Protein AF-A0A9D5VND2-F1 (afdb_monomer)

Secondary structure (DSSP, 8-state):
--HHHHHH---PPPPHHHHHHHHHHHHHHHHHHHHHHHHHHHHHHHHHHHHHHHHHHTHHHHHHHS-S-PPP-HHHHHHHHHHHHHHHHHHHHHHHHHHHHHHHHHHHHHHHS-SB-TTT-PBPPHHHHHHHHHHHHHHHHHHHHHTT--HHHHHHHHHHHTTHHHHHHHHHHHHHHHHHHHHTS---HHHHHHHHH--TT-

pLDDT: mean 88.83, std 11.9, range [41.53, 98.38]

Sequence (202 aa):
MSYTKNRLGAHHLPDLFHVQQDISRAVSAPMAGKSRAAINQVEESEEHLESIMGRSMNYHEDLISRGRGRPIDFEKQITTAIEDIEINKEESERLSKLREELKTENKKLGELYHYVDLQSGKIRKEEKVINDMGEAIVKIKQIAEEEGLNEKSLKLIDKAADVLPKMEATLKFVSSYVKEKVDKMPLTTVQRDDVFNKCKHC

Structure (mmCIF, N/CA/C/O backbone):
data_AF-A0A9D5VND2-F1
#
_entry.id   AF-A0A9D5VND2-F1
#
loop_
_atom_site.group_PDB
_atom_site.id
_atom_site.type_symbol
_atom_site.label_atom_id
_atom_site.label_alt_id
_atom_site.label_comp_id
_atom_site.label_asym_id
_atom_site.label_entity_id
_atom_site.label_seq_id
_atom_site.pdbx_PDB_ins_code
_atom_site.Cartn_x
_atom_site.Cartn_y
_atom_site.Cartn_z
_atom_site.occupancy
_atom_site.B_iso_or_equiv
_atom_site.auth_seq_id
_atom_site.auth_comp_id
_atom_site.auth_asym_id
_atom_site.auth_atom_id
_atom_site.pdbx_PDB_model_num
ATOM 1 N N . MET A 1 1 ? -9.371 -21.952 15.842 1.00 53.41 1 MET A N 1
ATOM 2 C CA . MET A 1 1 ? -9.779 -21.266 17.094 1.00 53.41 1 MET A CA 1
ATOM 3 C C . MET A 1 1 ? -11.256 -21.517 17.445 1.00 53.41 1 MET A C 1
ATOM 5 O O . MET A 1 1 ? -11.993 -20.596 17.758 1.00 53.41 1 MET A O 1
ATOM 9 N N . SER A 1 2 ? -11.703 -22.777 17.406 1.00 57.47 2 SER A N 1
ATOM 10 C CA . SER A 1 2 ? -13.077 -23.171 17.777 1.00 57.47 2 SER A CA 1
ATOM 11 C C . SER A 1 2 ? -13.199 -23.429 19.291 1.00 57.47 2 SER A C 1
ATOM 13 O O . SER A 1 2 ? -14.219 -23.134 19.902 1.00 57.47 2 SER A O 1
ATOM 15 N N . TYR A 1 3 ? -12.116 -23.888 19.926 1.00 60.41 3 TYR A N 1
ATOM 16 C CA . TYR A 1 3 ? -12.124 -24.367 21.308 1.00 60.41 3 TYR A CA 1
ATOM 17 C C . TYR A 1 3 ? -12.458 -23.293 22.359 1.00 60.41 3 TYR A C 1
ATOM 19 O O . TYR A 1 3 ? -13.336 -23.513 23.181 1.00 60.41 3 TYR A O 1
ATOM 27 N N . THR A 1 4 ? -11.823 -22.118 22.328 1.00 61.59 4 THR A N 1
ATOM 28 C CA . THR A 1 4 ? -12.039 -21.040 23.317 1.00 61.59 4 THR A CA 1
ATOM 29 C C . THR A 1 4 ? -13.449 -20.457 23.257 1.00 61.59 4 THR A C 1
ATOM 31 O O . THR A 1 4 ? -14.107 -20.341 24.288 1.00 61.59 4 THR A O 1
ATOM 34 N N . LYS A 1 5 ? -13.955 -20.169 22.052 1.00 60.53 5 LYS A N 1
ATOM 35 C CA . LYS A 1 5 ? -15.325 -19.675 21.859 1.00 60.53 5 LYS A CA 1
ATOM 36 C C . LYS A 1 5 ? -16.369 -20.718 22.279 1.00 60.53 5 LYS A C 1
ATOM 38 O O . LYS A 1 5 ? -17.331 -20.373 22.954 1.00 60.53 5 LYS A O 1
ATOM 43 N N . ASN A 1 6 ? -16.156 -21.988 21.922 1.00 60.72 6 ASN A N 1
ATOM 44 C CA . ASN A 1 6 ? -17.157 -23.040 22.118 1.00 60.72 6 ASN A CA 1
ATOM 45 C C . ASN A 1 6 ? -17.114 -23.698 23.504 1.00 60.72 6 ASN A C 1
ATOM 47 O O . ASN A 1 6 ? -18.128 -24.235 23.934 1.00 60.72 6 ASN A O 1
ATOM 51 N N . ARG A 1 7 ? -15.973 -23.682 24.210 1.00 64.81 7 ARG A N 1
ATOM 52 C CA . ARG A 1 7 ? -15.855 -24.279 25.554 1.00 64.81 7 ARG A CA 1
ATOM 53 C C . ARG A 1 7 ? -15.858 -23.279 26.698 1.00 64.81 7 ARG A C 1
ATOM 55 O O . ARG A 1 7 ? -16.292 -23.645 27.782 1.00 64.81 7 ARG A O 1
ATOM 62 N N . LEU A 1 8 ? -15.356 -22.063 26.489 1.00 73.81 8 LEU A N 1
ATOM 63 C CA . LEU A 1 8 ? -15.221 -21.073 27.565 1.00 73.81 8 LEU A CA 1
ATOM 64 C C . LEU A 1 8 ? -16.233 -19.930 27.453 1.00 73.81 8 LEU A C 1
ATOM 66 O O . LEU A 1 8 ? -16.267 -19.078 28.331 1.00 73.81 8 LEU A O 1
ATOM 70 N N . GLY A 1 9 ? -17.019 -19.866 26.368 1.00 62.88 9 GLY A N 1
ATOM 71 C CA . GLY A 1 9 ? -17.937 -18.749 26.110 1.00 62.88 9 GLY A CA 1
ATOM 72 C C . GLY A 1 9 ? -17.232 -17.390 25.992 1.00 62.88 9 GLY A C 1
ATOM 73 O O . GLY A 1 9 ? -17.886 -16.351 25.999 1.00 62.88 9 GLY A O 1
ATOM 74 N N . ALA A 1 10 ? -15.899 -17.383 25.899 1.00 66.38 10 ALA A N 1
ATOM 75 C CA . ALA A 1 10 ? -15.101 -16.171 25.897 1.00 66.38 10 ALA A CA 1
ATOM 76 C C . ALA A 1 10 ? -15.173 -15.501 24.521 1.00 66.38 10 ALA A C 1
ATOM 78 O O . ALA A 1 10 ? -14.872 -16.114 23.490 1.00 66.38 10 ALA A O 1
ATOM 79 N N . HIS A 1 11 ? -15.567 -14.228 24.511 1.00 63.75 11 HIS A N 1
ATOM 80 C CA . HIS A 1 11 ? -15.606 -13.420 23.302 1.00 63.75 11 HIS A CA 1
ATOM 81 C C . HIS A 1 11 ? -14.175 -13.100 22.849 1.00 63.75 11 HIS A C 1
ATOM 83 O O . HIS A 1 11 ? -13.425 -12.428 23.553 1.00 63.75 11 HIS A O 1
ATOM 89 N N . HIS A 1 12 ? -13.780 -13.602 21.677 1.00 69.19 12 HIS A N 1
ATOM 90 C CA . HIS A 1 12 ? -12.468 -13.315 21.101 1.00 69.19 12 HIS A CA 1
ATOM 91 C C . HIS A 1 12 ? -12.464 -11.918 20.479 1.00 69.19 12 HIS A C 1
ATOM 93 O O . HIS A 1 12 ? -13.202 -11.659 19.526 1.00 69.19 12 HIS A O 1
ATOM 99 N N . LEU A 1 13 ? -11.595 -11.048 20.984 1.00 69.50 13 LEU A N 1
ATOM 100 C CA . LEU A 1 13 ? -11.401 -9.697 20.470 1.00 69.50 13 LEU A CA 1
ATOM 101 C C . LEU A 1 13 ? -10.488 -9.777 19.232 1.00 69.50 13 LEU A C 1
ATOM 103 O O . LEU A 1 13 ? -9.373 -10.288 19.346 1.00 69.50 13 LEU A O 1
ATOM 107 N N . PRO A 1 14 ? -10.947 -9.385 18.030 1.00 75.25 14 PRO A N 1
ATOM 108 C CA . PRO A 1 14 ? -10.066 -9.273 16.873 1.00 75.25 14 PRO A CA 1
ATOM 109 C C . PRO A 1 14 ? -8.945 -8.268 17.150 1.00 75.25 14 PRO A C 1
ATOM 111 O O . PRO A 1 14 ? -9.175 -7.199 17.714 1.00 75.25 14 PRO A O 1
ATOM 114 N N . ASP A 1 15 ? -7.740 -8.628 16.728 1.00 81.69 15 ASP A N 1
ATOM 115 C CA . ASP A 1 15 ? -6.549 -7.801 16.884 1.00 81.69 15 ASP A CA 1
ATOM 116 C C . ASP A 1 15 ? -6.207 -7.128 15.548 1.00 81.69 15 ASP A C 1
ATOM 118 O O . ASP A 1 15 ? -6.164 -7.792 14.506 1.00 81.69 15 ASP A O 1
ATOM 122 N N . LEU A 1 16 ? -5.940 -5.821 15.606 1.00 90.75 16 LEU A N 1
ATOM 123 C CA . LEU A 1 16 ? -5.441 -4.986 14.513 1.00 90.75 16 LEU A CA 1
ATOM 124 C C . LEU A 1 16 ? -4.241 -5.619 13.804 1.00 90.75 16 LEU A C 1
ATOM 126 O O . LEU A 1 16 ? -4.125 -5.499 12.584 1.00 90.75 16 LEU A O 1
ATOM 130 N N . PHE A 1 17 ? -3.382 -6.325 14.543 1.00 90.19 17 PHE A N 1
ATOM 131 C CA . PHE A 1 17 ? -2.235 -7.009 13.959 1.00 90.19 17 PHE A CA 1
ATOM 132 C C . PHE A 1 17 ? -2.645 -7.959 12.826 1.00 90.19 17 PHE A C 1
ATOM 134 O O . PHE A 1 17 ? -1.962 -8.020 11.809 1.00 90.19 17 PHE A O 1
ATOM 141 N N . HIS A 1 18 ? -3.788 -8.647 12.939 1.00 90.44 18 HIS A N 1
ATOM 142 C CA . HIS A 1 18 ? -4.266 -9.546 11.884 1.00 90.44 18 HIS A CA 1
ATOM 143 C C . HIS A 1 18 ? -4.662 -8.782 10.617 1.00 90.44 18 HIS A C 1
ATOM 145 O O . HIS A 1 18 ? -4.344 -9.227 9.517 1.00 90.44 18 HIS A O 1
ATOM 151 N N . VAL A 1 19 ? -5.309 -7.624 10.773 1.00 94.56 19 VAL A N 1
ATOM 152 C CA . VAL A 1 19 ? -5.700 -6.747 9.660 1.00 94.56 19 VAL A CA 1
ATOM 153 C C . VAL A 1 19 ? -4.449 -6.237 8.944 1.00 94.56 19 VAL A C 1
ATOM 155 O O . VAL A 1 19 ? -4.300 -6.438 7.739 1.00 94.56 19 VAL A O 1
ATOM 158 N N . GLN A 1 20 ? -3.495 -5.667 9.687 1.00 96.06 20 GLN A N 1
ATOM 159 C CA . GLN A 1 20 ? -2.244 -5.157 9.115 1.00 96.06 20 GLN A CA 1
ATOM 160 C C . GLN A 1 20 ? -1.383 -6.272 8.509 1.00 96.06 20 GLN A C 1
ATOM 162 O O . GLN A 1 20 ? -0.711 -6.057 7.497 1.00 96.06 20 GLN A O 1
ATOM 167 N N . GLN A 1 21 ? -1.397 -7.473 9.093 1.00 95.06 21 GLN A N 1
ATOM 168 C CA . GLN A 1 21 ? -0.677 -8.629 8.569 1.00 95.06 21 GLN A CA 1
ATOM 169 C C . GLN A 1 21 ? -1.285 -9.126 7.254 1.00 95.06 21 GLN A C 1
ATOM 171 O O . GLN A 1 21 ? -0.534 -9.392 6.315 1.00 95.06 21 GLN A O 1
ATOM 176 N N . ASP A 1 22 ? -2.611 -9.256 7.163 1.00 96.38 22 ASP A N 1
ATOM 177 C CA . ASP A 1 22 ? -3.280 -9.661 5.922 1.00 96.38 22 ASP A CA 1
ATOM 178 C C . ASP A 1 22 ? -3.033 -8.628 4.807 1.00 96.38 22 ASP A C 1
ATOM 180 O O . ASP A 1 22 ? -2.655 -9.018 3.701 1.00 96.38 22 ASP A O 1
ATOM 184 N N . ILE A 1 23 ? -3.094 -7.328 5.120 1.00 97.38 23 ILE A N 1
ATOM 185 C CA . ILE A 1 23 ? -2.743 -6.241 4.190 1.00 97.38 23 ILE A CA 1
ATOM 186 C C . ILE A 1 23 ? -1.282 -6.331 3.747 1.00 97.38 23 ILE A C 1
ATOM 188 O O . ILE A 1 23 ? -0.994 -6.347 2.551 1.00 97.38 23 ILE A O 1
ATOM 192 N N . SER A 1 24 ? -0.344 -6.454 4.688 1.00 96.75 24 SER A N 1
ATOM 193 C CA . SER A 1 24 ? 1.087 -6.549 4.366 1.00 96.75 24 SER A CA 1
ATOM 194 C C . SER A 1 24 ? 1.374 -7.760 3.474 1.00 96.75 24 SER A C 1
ATOM 196 O O . SER A 1 24 ? 2.117 -7.672 2.499 1.00 96.75 24 SER A O 1
ATOM 198 N N . ARG A 1 25 ? 0.735 -8.904 3.747 1.00 96.06 25 ARG A N 1
ATOM 199 C CA . ARG A 1 25 ? 0.851 -10.104 2.904 1.00 96.06 25 ARG A CA 1
ATOM 200 C C . ARG A 1 25 ? 0.252 -9.910 1.515 1.00 96.06 25 ARG A C 1
ATOM 202 O O . ARG A 1 25 ? 0.761 -10.513 0.572 1.00 96.06 25 ARG A O 1
ATOM 209 N N . ALA A 1 26 ? -0.804 -9.111 1.394 1.00 97.19 26 ALA A N 1
ATOM 210 C CA . ALA A 1 26 ? -1.443 -8.828 0.119 1.00 97.19 26 ALA A CA 1
ATOM 211 C C . ALA A 1 26 ? -0.557 -7.972 -0.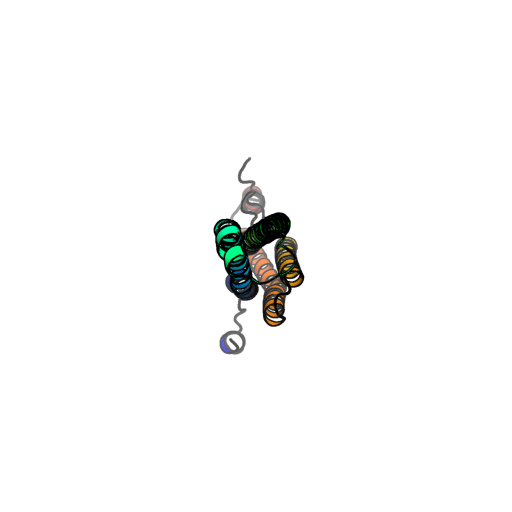792 1.00 97.19 26 ALA A C 1
ATOM 213 O O . ALA A 1 26 ? -0.439 -8.285 -1.976 1.00 97.19 26 ALA A O 1
ATOM 214 N N . VAL A 1 27 ? 0.076 -6.925 -0.251 1.00 97.19 27 VAL A N 1
ATOM 215 C CA . VAL A 1 27 ? 0.716 -5.888 -1.079 1.00 97.19 27 VAL A CA 1
ATOM 216 C C . VAL A 1 27 ? 2.243 -5.885 -1.024 1.00 97.19 27 VAL A C 1
ATOM 218 O O . VAL A 1 27 ? 2.879 -5.606 -2.035 1.00 97.19 27 VAL A O 1
ATOM 221 N N . SER A 1 28 ? 2.877 -6.230 0.104 1.00 94.56 28 SER A N 1
ATOM 222 C CA . SER A 1 28 ? 4.319 -5.987 0.273 1.00 94.56 28 SER A CA 1
ATOM 223 C C . SER A 1 28 ? 5.186 -6.800 -0.689 1.00 94.56 28 SER A C 1
ATOM 225 O O . SER A 1 28 ? 6.076 -6.242 -1.325 1.00 94.56 28 SER A O 1
ATOM 227 N N . ALA A 1 29 ? 4.943 -8.109 -0.812 1.00 93.69 29 ALA A N 1
ATOM 228 C CA . ALA A 1 29 ? 5.756 -8.963 -1.679 1.00 93.69 29 ALA A CA 1
ATOM 229 C C . ALA A 1 29 ? 5.488 -8.732 -3.181 1.00 93.69 29 ALA A C 1
ATOM 231 O O . ALA A 1 29 ? 6.464 -8.567 -3.915 1.00 93.69 29 ALA A O 1
ATOM 232 N N . PRO A 1 30 ? 4.228 -8.654 -3.661 1.00 95.00 30 PRO A N 1
ATOM 233 C CA . PRO A 1 30 ? 3.958 -8.373 -5.072 1.00 95.00 30 PRO A CA 1
ATOM 234 C C . PRO A 1 30 ? 4.510 -7.020 -5.531 1.00 95.00 30 PRO A C 1
ATOM 236 O O . PRO A 1 30 ? 5.181 -6.952 -6.559 1.00 95.00 30 PRO A O 1
ATOM 239 N N . MET A 1 31 ? 4.324 -5.966 -4.729 1.00 96.31 31 MET A N 1
ATOM 240 C CA . MET A 1 31 ? 4.868 -4.645 -5.051 1.00 96.31 31 MET A CA 1
ATOM 241 C C . MET A 1 31 ? 6.396 -4.626 -5.003 1.00 96.31 31 MET A C 1
ATOM 243 O O . MET A 1 31 ? 7.028 -3.955 -5.813 1.00 96.31 31 MET A O 1
ATOM 247 N N . ALA A 1 32 ? 7.015 -5.400 -4.104 1.00 95.00 32 ALA A N 1
ATOM 248 C CA . ALA A 1 32 ? 8.464 -5.566 -4.112 1.00 95.00 32 ALA A CA 1
ATOM 249 C C . ALA A 1 32 ? 8.985 -6.251 -5.379 1.00 95.00 32 ALA A C 1
ATOM 251 O O . ALA A 1 32 ? 10.038 -5.861 -5.877 1.00 95.00 32 ALA A O 1
ATOM 252 N N . GLY A 1 33 ? 8.251 -7.234 -5.905 1.00 95.81 33 GLY A N 1
ATOM 253 C CA . GLY A 1 33 ? 8.550 -7.851 -7.195 1.00 95.81 33 GLY A CA 1
ATOM 254 C C . GLY A 1 33 ? 8.493 -6.838 -8.338 1.00 95.81 33 GLY A C 1
ATOM 255 O O . GLY A 1 33 ? 9.462 -6.718 -9.081 1.00 95.81 33 GLY A O 1
ATOM 256 N N . LYS A 1 34 ? 7.410 -6.056 -8.418 1.00 96.44 34 LYS A N 1
ATOM 257 C CA . LYS A 1 34 ? 7.244 -4.998 -9.428 1.00 96.44 34 LYS A CA 1
ATOM 258 C C . LYS A 1 34 ? 8.353 -3.948 -9.379 1.00 96.44 34 LYS A C 1
ATOM 260 O O . LYS A 1 34 ? 8.955 -3.675 -10.407 1.00 96.44 34 LYS A O 1
ATOM 265 N N . SER A 1 35 ? 8.683 -3.411 -8.199 1.00 96.38 35 SER A N 1
ATOM 266 C CA . SER A 1 35 ? 9.768 -2.422 -8.097 1.00 96.38 35 SER A CA 1
ATOM 267 C C . SER A 1 35 ? 11.114 -2.981 -8.539 1.00 96.38 35 SER A C 1
ATOM 269 O O . SER A 1 35 ? 11.878 -2.271 -9.172 1.00 96.38 35 SER A O 1
ATOM 271 N N . ARG A 1 36 ? 11.423 -4.241 -8.202 1.00 97.38 36 ARG A N 1
ATOM 272 C CA . ARG A 1 36 ? 12.670 -4.871 -8.658 1.00 97.38 36 ARG A CA 1
ATOM 273 C C . ARG A 1 36 ? 12.685 -5.026 -10.172 1.00 97.38 36 ARG A C 1
ATOM 275 O O . ARG A 1 36 ? 13.694 -4.722 -10.780 1.00 97.38 36 ARG A O 1
ATOM 282 N N . ALA A 1 37 ? 11.572 -5.450 -10.768 1.00 97.50 37 ALA A N 1
ATOM 283 C CA . ALA A 1 37 ? 11.464 -5.545 -12.218 1.00 97.50 37 ALA A CA 1
ATOM 284 C C . ALA A 1 37 ? 11.663 -4.179 -12.897 1.00 97.50 37 ALA A C 1
ATOM 286 O O . ALA A 1 37 ? 12.401 -4.105 -13.868 1.00 97.50 37 ALA A O 1
ATOM 287 N N . ALA A 1 38 ? 11.080 -3.104 -12.358 1.00 97.56 38 ALA A N 1
ATOM 288 C CA . ALA A 1 38 ? 11.264 -1.756 -12.897 1.00 97.56 38 ALA A CA 1
ATOM 289 C C . ALA A 1 38 ? 12.709 -1.249 -12.755 1.00 97.56 38 ALA A C 1
ATOM 291 O O . ALA A 1 38 ? 13.248 -0.679 -13.694 1.00 97.56 38 ALA A O 1
ATOM 292 N N . ILE A 1 39 ? 13.365 -1.500 -11.615 1.00 97.88 39 ILE A N 1
ATOM 293 C CA . ILE A 1 39 ? 14.791 -1.173 -11.436 1.00 97.88 39 ILE A CA 1
ATOM 294 C C . ILE A 1 39 ? 15.644 -1.933 -12.456 1.00 97.88 39 ILE A C 1
ATOM 296 O O . ILE A 1 39 ? 16.448 -1.318 -13.145 1.00 97.88 39 ILE A O 1
ATOM 300 N N . ASN A 1 40 ? 15.413 -3.238 -12.610 1.00 98.19 40 ASN A N 1
ATOM 301 C CA . ASN A 1 40 ? 16.133 -4.040 -13.595 1.00 98.19 40 ASN A CA 1
ATOM 302 C C . ASN A 1 40 ? 15.895 -3.538 -15.029 1.00 98.19 40 ASN A C 1
ATOM 304 O O . ASN A 1 40 ? 16.816 -3.549 -15.827 1.00 98.19 40 ASN A O 1
ATOM 308 N N . GLN A 1 41 ? 14.690 -3.064 -15.365 1.00 98.12 41 GLN A N 1
ATOM 309 C CA . GLN A 1 41 ? 14.415 -2.492 -16.690 1.00 98.12 41 GLN A CA 1
ATOM 310 C C . GLN A 1 41 ? 15.188 -1.195 -16.949 1.00 98.12 41 GLN A C 1
ATOM 312 O O . GLN A 1 41 ? 15.600 -0.957 -18.084 1.00 98.12 41 GLN A O 1
ATOM 317 N N . VAL A 1 42 ? 15.411 -0.369 -15.921 1.00 98.38 42 VAL A N 1
ATOM 318 C CA . VAL A 1 42 ? 16.300 0.798 -16.034 1.00 98.38 42 VAL A CA 1
ATOM 319 C C . VAL A 1 42 ? 17.722 0.339 -16.343 1.00 98.38 42 VAL A C 1
ATOM 321 O O . VAL A 1 42 ? 18.298 0.817 -17.315 1.00 98.38 42 VAL A O 1
ATOM 324 N N . GLU A 1 43 ? 18.246 -0.619 -15.574 1.00 98.06 43 GLU A N 1
ATOM 325 C CA . GLU A 1 43 ? 19.593 -1.174 -15.778 1.00 98.06 43 GLU A CA 1
ATOM 326 C C . GLU A 1 43 ? 19.743 -1.770 -17.189 1.00 98.06 43 GLU A C 1
ATOM 328 O O . GLU A 1 43 ? 20.659 -1.405 -17.921 1.00 98.06 43 GLU A O 1
ATOM 333 N N . GLU A 1 44 ? 18.793 -2.600 -17.629 1.00 98.06 44 GLU A N 1
ATOM 334 C CA . GLU A 1 44 ? 18.783 -3.202 -18.970 1.00 98.06 44 GLU A CA 1
ATOM 335 C C . GLU A 1 44 ? 18.736 -2.145 -20.089 1.00 98.06 44 GLU A C 1
ATOM 337 O O . GLU A 1 44 ? 19.356 -2.318 -21.142 1.00 98.06 44 GLU A O 1
ATOM 342 N N . SER A 1 45 ? 18.024 -1.033 -19.878 1.00 97.62 45 SER A N 1
ATOM 343 C CA . SER A 1 45 ? 17.930 0.055 -20.863 1.00 97.62 45 SER A CA 1
ATOM 344 C C . SER A 1 45 ? 19.213 0.886 -20.928 1.00 97.62 45 SER A C 1
ATOM 346 O O . SER A 1 45 ? 19.637 1.284 -22.014 1.00 97.62 45 SER A O 1
ATOM 348 N N . GLU A 1 46 ? 19.864 1.110 -19.784 1.00 97.94 46 GLU A N 1
ATOM 349 C CA . GLU A 1 46 ? 21.172 1.768 -19.704 1.00 97.94 46 GLU A CA 1
ATOM 350 C C . GLU A 1 46 ? 22.256 0.912 -20.380 1.00 97.94 46 GLU A C 1
ATOM 352 O O . GLU A 1 46 ? 22.981 1.413 -21.244 1.00 97.94 46 GLU A O 1
ATOM 357 N N . GLU A 1 47 ? 22.292 -0.398 -20.111 1.00 97.88 47 GLU A N 1
ATOM 358 C CA . GLU A 1 47 ? 23.178 -1.344 -20.805 1.00 97.88 47 GLU A CA 1
ATOM 359 C C . GLU A 1 47 ? 22.914 -1.377 -22.322 1.00 97.88 47 GLU A C 1
ATOM 361 O O . GLU A 1 47 ? 23.844 -1.460 -23.137 1.00 97.88 47 GLU A O 1
ATOM 366 N N . HIS A 1 48 ? 21.646 -1.281 -22.737 1.00 96.94 48 HIS A N 1
ATOM 367 C CA . HIS A 1 48 ? 21.287 -1.219 -24.151 1.00 96.94 48 HIS A CA 1
ATOM 368 C C . HIS A 1 48 ? 21.837 0.041 -24.832 1.00 96.94 48 HIS A C 1
ATOM 370 O O . HIS A 1 48 ? 22.406 -0.052 -25.928 1.00 96.94 48 HIS A O 1
ATOM 376 N N . LEU A 1 49 ? 21.716 1.203 -24.183 1.00 97.44 49 LEU A N 1
ATOM 377 C CA . LEU A 1 49 ? 22.284 2.458 -24.670 1.00 97.44 49 LEU A CA 1
ATOM 378 C C . LEU A 1 49 ? 23.810 2.362 -24.791 1.00 97.44 49 LEU A C 1
ATOM 380 O O . LEU A 1 49 ? 24.354 2.696 -25.847 1.00 97.44 49 LEU A O 1
ATOM 384 N N . GLU A 1 50 ? 24.497 1.845 -23.770 1.00 96.56 50 GLU A N 1
ATOM 385 C CA . GLU A 1 50 ? 25.950 1.634 -23.809 1.00 96.56 50 GLU A CA 1
ATOM 386 C C . GLU A 1 50 ? 26.361 0.729 -24.980 1.00 96.56 50 GLU A C 1
ATOM 388 O O . GLU A 1 50 ? 27.305 1.032 -25.718 1.00 96.56 50 GLU A O 1
ATOM 393 N N . SER A 1 51 ? 25.605 -0.345 -25.228 1.00 95.31 51 SER A N 1
ATOM 394 C CA . SER A 1 51 ? 25.821 -1.240 -26.368 1.00 95.31 51 SER A CA 1
ATOM 395 C C . SER A 1 51 ? 25.635 -0.537 -27.720 1.00 95.31 51 SER A C 1
ATOM 397 O O . SER A 1 51 ? 26.399 -0.771 -28.664 1.00 95.31 51 SER A O 1
ATOM 399 N N . ILE A 1 52 ? 24.632 0.339 -27.860 1.00 94.62 52 ILE A N 1
ATOM 400 C CA . ILE A 1 52 ? 24.442 1.156 -29.072 1.00 94.62 52 ILE A CA 1
ATOM 401 C C . ILE A 1 52 ? 25.618 2.120 -29.255 1.00 94.62 52 ILE A C 1
ATOM 403 O O . ILE A 1 52 ? 26.178 2.184 -30.352 1.00 94.62 52 ILE A O 1
ATOM 407 N N . MET A 1 53 ? 26.023 2.828 -28.198 1.00 93.31 53 MET A N 1
ATOM 408 C CA . MET A 1 53 ? 27.134 3.783 -28.241 1.00 93.31 53 MET A CA 1
ATOM 409 C C . MET A 1 53 ? 28.452 3.099 -28.621 1.00 93.31 53 MET A C 1
ATOM 411 O O . MET A 1 53 ? 29.139 3.561 -29.533 1.00 93.31 53 MET A O 1
ATOM 415 N N . GLY A 1 54 ? 28.766 1.951 -28.013 1.00 92.38 54 GLY A N 1
ATOM 416 C CA . GLY A 1 54 ? 29.953 1.162 -28.352 1.00 92.38 54 GLY A CA 1
ATOM 417 C C . GLY A 1 54 ? 29.956 0.696 -29.813 1.00 92.38 54 GLY A C 1
ATOM 418 O O . GLY A 1 54 ? 30.972 0.805 -30.502 1.00 92.38 54 GLY A O 1
ATOM 419 N N . ARG A 1 55 ? 28.803 0.250 -30.338 1.00 90.12 55 ARG A N 1
ATOM 420 C CA . ARG A 1 55 ? 28.657 -0.092 -31.766 1.00 90.12 55 ARG A CA 1
ATOM 421 C C . ARG A 1 55 ? 28.826 1.123 -32.678 1.00 90.12 55 ARG A C 1
ATOM 423 O O . ARG A 1 55 ? 29.430 0.985 -33.738 1.00 90.12 55 ARG A O 1
ATOM 430 N N . SER A 1 56 ? 28.326 2.292 -32.277 1.00 89.75 56 SER A N 1
ATOM 431 C CA . SER A 1 56 ? 28.488 3.537 -33.034 1.00 89.75 56 SER A CA 1
ATOM 432 C C . SER A 1 56 ? 29.955 3.966 -33.119 1.00 89.75 56 SER A C 1
ATOM 434 O O . SER A 1 56 ? 30.395 4.409 -34.176 1.00 89.75 56 SER A O 1
ATOM 436 N N . MET A 1 57 ? 30.727 3.814 -32.037 1.00 87.25 57 MET A N 1
ATOM 437 C CA . MET A 1 57 ? 32.152 4.174 -32.005 1.00 87.25 57 MET A CA 1
ATOM 438 C C . MET A 1 57 ? 33.001 3.283 -32.922 1.00 87.25 57 MET A C 1
ATOM 440 O O . MET A 1 57 ? 33.859 3.785 -33.644 1.00 87.25 57 MET A O 1
ATOM 444 N N . ASN A 1 58 ? 32.717 1.978 -32.955 1.00 84.88 58 ASN A N 1
ATOM 445 C CA . ASN A 1 58 ? 33.464 1.006 -33.766 1.00 84.88 58 ASN A CA 1
ATOM 446 C C . ASN A 1 58 ? 32.933 0.877 -35.208 1.00 84.88 58 ASN A C 1
ATOM 448 O O . ASN A 1 58 ? 33.453 0.101 -36.011 1.00 84.88 58 ASN A O 1
ATOM 452 N N . TYR A 1 59 ? 31.896 1.639 -35.569 1.00 79.12 59 TYR A N 1
ATOM 453 C CA . TYR A 1 59 ? 31.185 1.483 -36.838 1.00 79.12 59 TYR A CA 1
ATOM 454 C C . TYR A 1 59 ? 32.070 1.706 -38.072 1.00 79.12 59 TYR A C 1
ATOM 456 O O . TYR A 1 59 ? 31.911 1.023 -39.086 1.00 79.12 59 TYR A O 1
ATOM 464 N N . HIS A 1 60 ? 33.016 2.646 -37.996 1.00 69.12 60 HIS A N 1
ATOM 465 C CA . HIS A 1 60 ? 33.927 2.938 -39.102 1.00 69.12 60 HIS A CA 1
ATOM 466 C C . HIS A 1 60 ? 34.919 1.802 -39.385 1.00 69.12 60 HIS A C 1
ATOM 468 O O . HIS A 1 60 ? 35.224 1.557 -40.551 1.00 69.12 60 HIS A O 1
ATOM 474 N N . GLU A 1 61 ? 35.374 1.079 -38.360 1.00 69.38 61 GLU A N 1
ATOM 475 C CA . GLU A 1 61 ? 36.227 -0.107 -38.525 1.00 69.38 61 GLU A CA 1
ATOM 476 C C . GLU A 1 61 ? 35.415 -1.294 -39.065 1.00 69.38 61 GLU A C 1
ATOM 478 O O . GLU A 1 61 ? 35.840 -1.979 -39.997 1.00 69.38 61 GLU A O 1
ATOM 483 N N . ASP A 1 62 ? 34.186 -1.467 -38.575 1.00 64.06 62 ASP A N 1
ATOM 484 C CA . ASP A 1 62 ? 33.256 -2.503 -39.031 1.00 64.06 62 ASP A CA 1
ATOM 485 C C . ASP A 1 62 ? 32.856 -2.350 -40.508 1.00 64.06 62 ASP A C 1
ATOM 487 O O . ASP A 1 62 ? 32.697 -3.351 -41.215 1.00 64.06 62 ASP A O 1
ATOM 491 N N . LEU A 1 63 ? 32.714 -1.113 -41.000 1.00 66.06 63 LEU A N 1
ATOM 492 C CA . LEU A 1 63 ? 32.380 -0.804 -42.398 1.00 66.06 63 LEU A CA 1
ATOM 493 C C . LEU A 1 63 ? 33.410 -1.350 -43.398 1.00 66.06 63 LEU A C 1
ATOM 495 O O . LEU A 1 63 ? 33.036 -1.671 -44.524 1.00 66.06 63 LEU A O 1
ATOM 499 N N . ILE A 1 64 ? 34.676 -1.497 -42.994 1.00 61.34 64 ILE A N 1
ATOM 500 C CA . ILE A 1 64 ? 35.752 -2.038 -43.843 1.00 61.34 64 ILE A CA 1
ATOM 501 C C . ILE A 1 64 ? 35.522 -3.533 -44.138 1.00 61.34 64 ILE A C 1
ATOM 503 O O . ILE A 1 64 ? 35.920 -4.027 -45.193 1.00 61.34 64 ILE A O 1
ATOM 507 N N . SER A 1 65 ? 34.836 -4.252 -43.241 1.00 65.88 65 SER A N 1
ATOM 508 C CA . SER A 1 65 ? 34.564 -5.694 -43.354 1.00 65.88 65 SER A CA 1
ATOM 509 C C . SER A 1 65 ? 33.189 -6.043 -43.946 1.00 65.88 65 SER A C 1
ATOM 511 O O . SER A 1 65 ? 32.968 -7.177 -44.378 1.00 65.88 65 SER A O 1
ATOM 513 N N . ARG A 1 66 ? 32.243 -5.092 -43.963 1.00 64.12 66 ARG A N 1
ATOM 514 C CA . ARG A 1 66 ? 30.839 -5.332 -44.335 1.00 64.12 66 ARG A CA 1
ATOM 515 C C . ARG A 1 66 ? 30.586 -5.066 -45.827 1.00 64.12 66 ARG A C 1
ATOM 517 O O . ARG A 1 66 ? 31.083 -4.107 -46.408 1.00 64.12 66 ARG A O 1
ATOM 524 N N . GLY A 1 67 ? 29.781 -5.928 -46.459 1.00 65.44 67 GLY A N 1
ATOM 525 C CA . GLY A 1 67 ? 29.345 -5.777 -47.854 1.00 65.44 67 GLY A CA 1
ATOM 526 C C . GLY A 1 67 ? 28.400 -4.585 -48.081 1.00 65.44 67 GLY A C 1
ATOM 527 O O . GLY A 1 67 ? 27.989 -3.902 -47.147 1.00 65.44 67 GLY A O 1
ATOM 528 N N . ARG A 1 68 ? 28.021 -4.334 -49.344 1.00 69.00 68 ARG A N 1
ATOM 529 C CA . ARG A 1 68 ? 27.145 -3.206 -49.724 1.00 69.00 68 ARG A CA 1
ATOM 530 C C . ARG A 1 68 ? 25.761 -3.312 -49.053 1.00 69.00 68 ARG A C 1
ATOM 532 O O . ARG A 1 68 ? 25.049 -4.285 -49.284 1.00 69.00 68 ARG A O 1
ATOM 539 N N . GLY A 1 69 ? 25.362 -2.289 -48.287 1.00 72.94 69 GLY A N 1
ATOM 540 C CA . GLY A 1 69 ? 24.063 -2.194 -47.602 1.00 72.94 69 GLY A CA 1
ATOM 541 C C . GLY A 1 69 ? 23.728 -0.770 -47.125 1.00 72.94 69 GLY A C 1
ATOM 542 O O . GLY A 1 69 ? 24.554 0.135 -47.244 1.00 72.94 69 GLY A O 1
ATOM 543 N N . ARG A 1 70 ? 22.503 -0.557 -46.610 1.00 78.50 70 ARG A N 1
ATOM 544 C CA . ARG A 1 70 ? 22.053 0.736 -46.051 1.00 78.50 70 ARG A CA 1
ATOM 545 C C . ARG A 1 70 ? 22.788 1.029 -44.728 1.00 78.50 70 ARG A C 1
ATOM 547 O O . ARG A 1 70 ? 22.815 0.137 -43.880 1.00 78.50 70 ARG A O 1
ATOM 554 N N . PRO A 1 71 ? 23.321 2.248 -44.517 1.00 79.69 71 PRO A N 1
ATOM 555 C CA . PRO A 1 71 ? 23.939 2.629 -43.248 1.00 79.69 71 PRO A CA 1
ATOM 556 C C . PRO A 1 71 ? 22.973 2.537 -42.061 1.00 79.69 71 PRO A C 1
ATOM 558 O O . PRO A 1 71 ? 21.782 2.826 -42.203 1.00 79.69 71 PRO A O 1
ATOM 561 N N . ILE A 1 72 ? 23.497 2.149 -40.898 1.00 85.19 72 ILE A N 1
ATOM 562 C CA . ILE A 1 72 ? 22.747 2.143 -39.636 1.00 85.19 72 ILE A CA 1
ATOM 563 C C . ILE A 1 72 ? 22.555 3.590 -39.163 1.00 85.19 72 ILE A C 1
ATOM 565 O O . ILE A 1 72 ? 23.496 4.379 -39.188 1.00 85.19 72 ILE A O 1
ATOM 569 N N . ASP A 1 73 ? 21.342 3.919 -38.721 1.00 90.81 73 ASP A N 1
ATOM 570 C CA . ASP A 1 73 ? 21.004 5.211 -38.115 1.00 90.81 73 ASP A CA 1
ATOM 571 C C . ASP A 1 73 ? 21.184 5.126 -36.591 1.00 90.81 73 ASP A C 1
ATOM 573 O O . ASP A 1 73 ? 20.278 4.711 -35.862 1.00 90.81 73 ASP A O 1
ATOM 577 N N . PHE A 1 74 ? 22.404 5.412 -36.127 1.00 91.38 74 PHE A N 1
ATOM 578 C CA . PHE A 1 74 ? 22.744 5.364 -34.704 1.00 91.38 74 PHE A CA 1
ATOM 579 C C . PHE A 1 74 ? 22.158 6.531 -33.918 1.00 91.38 74 PHE A C 1
ATOM 581 O O . PHE A 1 74 ? 21.784 6.325 -32.771 1.00 91.38 74 PHE A O 1
ATOM 588 N N . GLU A 1 75 ? 22.030 7.717 -34.520 1.00 92.56 75 GLU A N 1
ATOM 589 C CA . GLU A 1 75 ? 21.432 8.876 -33.849 1.00 92.56 75 GLU A CA 1
ATOM 590 C C . GLU A 1 75 ? 20.009 8.549 -33.410 1.00 92.56 75 GLU A C 1
ATOM 592 O O . GLU A 1 75 ? 19.690 8.665 -32.229 1.00 92.56 75 GLU A O 1
ATOM 597 N N . LYS A 1 76 ? 19.192 8.013 -34.325 1.00 94.44 76 LYS A N 1
ATOM 598 C CA . LYS A 1 76 ? 17.827 7.608 -33.992 1.00 94.44 76 LYS A CA 1
ATOM 599 C C . LYS A 1 76 ? 17.780 6.524 -32.911 1.00 94.44 76 LYS A C 1
ATOM 601 O O . LYS A 1 76 ? 16.938 6.600 -32.023 1.00 94.44 76 LYS A O 1
ATOM 606 N N . GLN A 1 77 ? 18.659 5.520 -32.975 1.00 95.31 77 GLN A N 1
ATOM 607 C CA . GLN A 1 77 ? 18.706 4.455 -31.961 1.00 95.31 77 GLN A CA 1
ATOM 608 C C . GLN A 1 77 ? 19.098 4.988 -30.581 1.00 95.31 77 GLN A C 1
ATOM 610 O O . GLN A 1 77 ? 18.503 4.578 -29.591 1.00 95.31 77 GLN A O 1
ATOM 615 N N . ILE A 1 78 ? 20.066 5.905 -30.517 1.00 96.12 78 ILE A N 1
ATOM 616 C CA . ILE A 1 78 ? 20.485 6.555 -29.272 1.00 96.12 78 ILE A CA 1
ATOM 617 C C . ILE A 1 78 ? 19.335 7.384 -28.700 1.00 96.12 78 ILE A C 1
ATOM 619 O O . ILE A 1 78 ? 19.053 7.271 -27.513 1.00 96.12 78 ILE A O 1
ATOM 623 N N . THR A 1 79 ? 18.643 8.174 -29.528 1.00 96.94 79 THR A N 1
ATOM 624 C CA . THR A 1 79 ? 17.493 8.969 -29.070 1.00 96.94 79 THR A CA 1
ATOM 625 C C . THR A 1 79 ? 16.403 8.082 -28.476 1.00 96.94 79 THR A C 1
ATOM 627 O O . THR A 1 79 ? 15.976 8.338 -27.357 1.00 96.94 79 THR A O 1
ATOM 630 N N . THR A 1 80 ? 16.011 7.006 -29.165 1.00 96.69 80 THR A N 1
ATOM 631 C CA . THR A 1 80 ? 15.005 6.067 -28.643 1.00 96.69 80 THR A CA 1
ATOM 632 C C . THR A 1 80 ? 15.464 5.389 -27.350 1.00 96.69 80 THR A C 1
ATOM 634 O O . THR A 1 80 ? 14.691 5.311 -26.407 1.00 96.69 80 THR A O 1
ATOM 637 N N . ALA A 1 81 ? 16.726 4.962 -27.254 1.00 96.88 81 ALA A N 1
ATOM 638 C CA . ALA A 1 81 ? 17.232 4.332 -26.034 1.00 96.88 81 ALA A CA 1
ATOM 639 C C . ALA A 1 81 ? 17.262 5.296 -24.832 1.00 96.88 81 ALA A C 1
ATOM 641 O O . ALA A 1 81 ? 17.007 4.880 -23.705 1.00 96.88 81 ALA A O 1
ATOM 642 N N . ILE A 1 82 ? 17.539 6.585 -25.057 1.00 97.62 82 ILE A N 1
ATOM 643 C CA . ILE A 1 82 ? 17.443 7.613 -24.009 1.00 97.62 82 ILE A CA 1
ATOM 644 C C . ILE A 1 82 ? 15.986 7.797 -23.563 1.00 97.62 82 ILE A C 1
ATOM 646 O O . ILE A 1 82 ? 15.727 7.858 -22.364 1.00 97.62 82 ILE A O 1
ATOM 650 N N . GLU A 1 83 ? 15.039 7.855 -24.505 1.00 97.62 83 GLU A N 1
ATOM 651 C CA . GLU A 1 83 ? 13.604 7.938 -24.194 1.00 97.62 83 GLU A CA 1
ATOM 652 C C . GLU A 1 83 ? 13.135 6.727 -23.368 1.00 97.62 83 GLU A C 1
ATOM 654 O O . GLU A 1 83 ? 12.440 6.901 -22.367 1.00 97.62 83 GLU A O 1
ATOM 659 N N . ASP A 1 84 ? 13.570 5.516 -23.726 1.00 97.44 84 ASP A N 1
ATOM 660 C CA . ASP A 1 84 ? 13.244 4.287 -22.993 1.00 97.44 84 ASP A CA 1
ATOM 661 C C . ASP A 1 84 ? 13.794 4.307 -21.554 1.00 97.44 84 ASP A C 1
ATOM 663 O O . ASP A 1 84 ? 13.102 3.902 -20.615 1.00 97.44 84 ASP A O 1
ATOM 667 N N . ILE A 1 85 ? 15.017 4.816 -21.347 1.00 98.25 85 ILE A N 1
ATOM 668 C CA . ILE A 1 85 ? 15.598 4.975 -20.002 1.00 98.25 85 ILE A CA 1
ATOM 669 C C . ILE A 1 85 ? 14.754 5.929 -19.153 1.00 98.25 85 ILE A C 1
ATOM 671 O O . ILE A 1 85 ? 14.479 5.620 -17.992 1.00 98.25 85 ILE A O 1
ATOM 675 N N . GLU A 1 86 ? 14.349 7.076 -19.704 1.00 98.12 86 GLU A N 1
ATOM 676 C CA . GLU A 1 86 ? 13.528 8.053 -18.981 1.00 98.12 86 GLU A CA 1
ATOM 677 C C . GLU A 1 86 ? 12.174 7.449 -18.581 1.00 98.12 86 GLU A C 1
ATOM 679 O O . GLU A 1 86 ? 11.804 7.509 -17.409 1.00 98.12 86 GLU A O 1
ATOM 684 N N . ILE A 1 87 ? 11.488 6.759 -19.500 1.00 98.00 87 ILE A N 1
ATOM 685 C CA . ILE A 1 87 ? 10.215 6.073 -19.214 1.00 98.00 87 ILE A CA 1
ATOM 686 C C . ILE A 1 87 ? 10.380 5.046 -18.083 1.00 98.00 87 ILE A C 1
ATOM 688 O O . ILE A 1 87 ? 9.577 4.998 -17.146 1.00 98.00 87 ILE A O 1
ATOM 692 N N . ASN A 1 88 ? 11.437 4.234 -18.134 1.00 98.00 88 ASN A N 1
ATOM 693 C CA . ASN A 1 88 ? 11.679 3.208 -17.120 1.00 98.00 88 ASN A CA 1
ATOM 694 C C . ASN A 1 88 ? 12.058 3.816 -15.758 1.00 98.00 88 ASN A C 1
ATOM 696 O O . ASN A 1 88 ? 11.674 3.283 -14.710 1.00 98.00 88 ASN A O 1
ATOM 700 N N . LYS A 1 89 ? 12.761 4.957 -15.744 1.00 98.31 89 LYS A N 1
ATOM 701 C CA . LYS A 1 89 ? 13.062 5.713 -14.517 1.00 98.31 89 LYS A CA 1
ATOM 702 C C . LYS A 1 89 ? 11.801 6.298 -13.894 1.00 98.31 89 LYS A C 1
ATOM 704 O O . LYS A 1 89 ? 11.609 6.141 -12.685 1.00 98.31 89 LYS A O 1
ATOM 709 N N . GLU A 1 90 ? 10.930 6.901 -14.699 1.00 98.31 90 GLU A N 1
ATOM 710 C CA . GLU A 1 90 ? 9.638 7.420 -14.242 1.00 98.31 90 GLU A CA 1
ATOM 711 C C . GLU A 1 90 ? 8.778 6.313 -13.616 1.00 98.31 90 GLU A C 1
ATOM 713 O O . GLU A 1 90 ? 8.232 6.495 -12.524 1.00 98.31 90 GLU A O 1
ATOM 718 N N . GLU A 1 91 ? 8.708 5.135 -14.244 1.00 97.62 91 GLU A N 1
ATOM 719 C CA . GLU A 1 91 ? 7.960 3.993 -13.707 1.00 97.62 91 GLU A CA 1
ATOM 720 C C . GLU A 1 91 ? 8.558 3.468 -12.392 1.00 97.62 91 GLU A C 1
ATOM 722 O O . GLU A 1 91 ? 7.833 3.200 -11.427 1.00 97.62 91 GLU A O 1
ATOM 727 N N . SER A 1 92 ? 9.887 3.362 -12.311 1.00 97.88 92 SER A N 1
ATOM 728 C CA . SER A 1 92 ? 10.582 2.965 -11.082 1.00 97.88 92 SER A CA 1
ATOM 729 C C . SER A 1 92 ? 10.293 3.936 -9.928 1.00 97.88 92 SER A C 1
ATOM 731 O O . SER A 1 92 ? 9.960 3.515 -8.809 1.00 97.88 92 SER A O 1
ATOM 733 N N . GLU A 1 93 ? 10.327 5.245 -10.195 1.00 97.94 93 GLU A N 1
ATOM 734 C CA . GLU A 1 93 ? 9.992 6.272 -9.208 1.00 97.94 93 GLU A CA 1
ATOM 735 C C . GLU A 1 93 ? 8.512 6.212 -8.801 1.00 97.94 93 GLU A C 1
ATOM 737 O O . GLU A 1 93 ? 8.194 6.275 -7.606 1.00 97.94 93 GLU A O 1
ATOM 742 N N . ARG A 1 94 ? 7.599 6.033 -9.765 1.00 97.69 94 ARG A N 1
ATOM 743 C CA . ARG A 1 94 ? 6.159 5.877 -9.513 1.00 97.69 94 ARG A CA 1
ATOM 744 C C . ARG A 1 94 ? 5.888 4.706 -8.572 1.00 97.69 94 ARG A C 1
ATOM 746 O O . ARG A 1 94 ? 5.203 4.875 -7.561 1.00 97.69 94 ARG A O 1
ATOM 753 N N . LEU A 1 95 ? 6.474 3.540 -8.845 1.00 97.38 95 LEU A N 1
ATOM 754 C CA . LEU A 1 95 ? 6.330 2.347 -8.005 1.00 97.38 95 LEU A CA 1
ATOM 755 C C . LEU A 1 95 ? 6.938 2.533 -6.610 1.00 97.38 95 LEU A C 1
ATOM 757 O O . LEU A 1 95 ? 6.411 1.997 -5.631 1.00 97.38 95 LEU A O 1
ATOM 761 N N . SER A 1 96 ? 8.030 3.293 -6.494 1.00 95.75 96 SER A N 1
ATOM 762 C CA . SER A 1 96 ? 8.623 3.650 -5.201 1.00 95.75 96 SER A CA 1
ATOM 763 C C . SER A 1 96 ? 7.663 4.497 -4.357 1.00 95.75 96 SER A C 1
ATOM 765 O O . SER A 1 96 ? 7.366 4.145 -3.210 1.00 95.75 96 SER A O 1
ATOM 767 N N . LYS A 1 97 ? 7.085 5.553 -4.947 1.00 96.75 97 LYS A N 1
ATOM 768 C CA . LYS A 1 97 ? 6.080 6.411 -4.292 1.00 96.75 97 LYS A CA 1
ATOM 769 C C . LYS A 1 97 ? 4.855 5.611 -3.856 1.00 96.75 97 LYS A C 1
ATOM 771 O O . LYS A 1 97 ? 4.431 5.714 -2.706 1.00 96.75 97 LYS A O 1
ATOM 776 N N . LEU A 1 98 ? 4.345 4.750 -4.735 1.00 96.62 98 LEU A N 1
ATOM 777 C CA . LEU A 1 98 ? 3.164 3.933 -4.465 1.00 96.62 98 LEU A CA 1
ATOM 778 C C . LEU A 1 98 ? 3.376 2.956 -3.298 1.00 96.62 98 LEU A C 1
ATOM 780 O O . LEU A 1 98 ? 2.476 2.704 -2.497 1.00 96.62 98 LEU A O 1
ATOM 784 N N . ARG A 1 99 ? 4.590 2.417 -3.150 1.00 96.00 99 ARG A N 1
ATOM 785 C CA . ARG A 1 99 ? 4.935 1.553 -2.013 1.00 96.00 99 ARG A CA 1
ATOM 786 C C . ARG A 1 99 ? 4.977 2.297 -0.690 1.00 96.00 99 ARG A C 1
ATOM 788 O O . ARG A 1 99 ? 4.528 1.745 0.317 1.00 96.00 99 ARG A O 1
ATOM 795 N N . GLU A 1 100 ? 5.510 3.514 -0.675 1.00 95.94 100 GLU A N 1
ATOM 796 C CA . GLU A 1 100 ? 5.476 4.349 0.527 1.00 95.94 100 GLU A CA 1
ATOM 797 C C . GLU A 1 100 ? 4.047 4.797 0.860 1.00 95.94 100 GLU A C 1
ATOM 799 O O . GLU A 1 100 ? 3.681 4.824 2.036 1.00 95.94 100 GLU A O 1
ATOM 804 N N . GLU A 1 101 ? 3.202 5.036 -0.143 1.00 96.44 101 GLU A N 1
ATOM 805 C CA . GLU A 1 101 ? 1.775 5.292 0.062 1.00 96.44 101 GLU A CA 1
ATOM 806 C C . GLU A 1 101 ? 1.068 4.091 0.706 1.00 96.44 101 GLU A C 1
ATOM 808 O O . GLU A 1 101 ? 0.463 4.236 1.768 1.00 96.44 101 GLU A O 1
ATOM 813 N N . LEU A 1 102 ? 1.225 2.882 0.157 1.00 97.00 102 LEU A N 1
ATOM 814 C CA . LEU A 1 102 ? 0.655 1.654 0.731 1.00 97.00 102 LEU A CA 1
ATOM 815 C C . LEU A 1 102 ? 1.115 1.411 2.175 1.00 97.00 102 LEU A C 1
ATOM 817 O O . LEU A 1 102 ? 0.330 1.020 3.043 1.00 97.00 102 LEU A O 1
ATOM 821 N N . LYS A 1 103 ? 2.399 1.647 2.451 1.00 95.56 103 LYS A N 1
ATOM 822 C CA . LYS A 1 103 ? 2.973 1.547 3.796 1.00 95.56 103 LYS A CA 1
ATOM 823 C C . LYS A 1 103 ? 2.376 2.590 4.740 1.00 95.56 103 LYS A C 1
ATOM 825 O O . LYS A 1 103 ? 2.093 2.263 5.893 1.00 95.56 103 LYS A O 1
ATOM 830 N N . THR A 1 104 ? 2.170 3.813 4.260 1.00 95.44 104 THR A N 1
ATOM 831 C CA . THR A 1 104 ?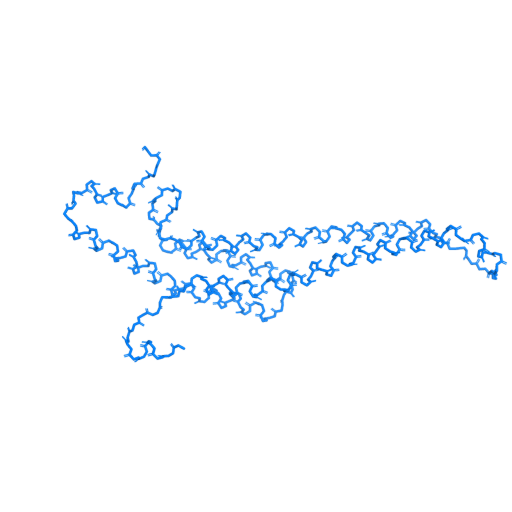 1.557 4.903 5.027 1.00 95.44 104 THR A CA 1
ATOM 832 C C . THR A 1 104 ? 0.104 4.584 5.360 1.00 95.44 104 THR A C 1
ATOM 834 O O . THR A 1 104 ? -0.275 4.678 6.525 1.00 95.44 104 THR A O 1
ATOM 837 N N . GLU A 1 105 ? -0.685 4.108 4.395 1.00 96.06 105 GLU A N 1
ATOM 838 C CA . GLU A 1 105 ? -2.075 3.699 4.637 1.00 96.06 105 GLU A CA 1
ATOM 839 C C . GLU A 1 105 ? -2.163 2.508 5.605 1.00 96.06 105 GLU A C 1
ATOM 841 O O . GLU A 1 105 ? -2.968 2.515 6.535 1.00 96.06 105 GLU A O 1
ATOM 846 N N . ASN A 1 106 ? -1.280 1.510 5.481 1.00 95.44 106 ASN A N 1
ATOM 847 C CA . ASN A 1 106 ? -1.251 0.389 6.425 1.00 95.44 106 ASN A CA 1
ATOM 848 C C . ASN A 1 106 ? -0.854 0.832 7.847 1.00 95.44 106 ASN A C 1
ATOM 850 O O . ASN A 1 106 ? -1.404 0.346 8.838 1.00 95.44 106 ASN A O 1
ATOM 854 N N . LYS A 1 107 ? 0.084 1.780 7.972 1.00 93.56 107 LYS A N 1
ATOM 855 C CA . LYS A 1 107 ? 0.454 2.370 9.266 1.00 93.56 107 LYS A CA 1
ATOM 856 C C . LYS A 1 107 ? -0.714 3.156 9.871 1.00 93.56 107 LYS A C 1
ATOM 858 O O . LYS A 1 107 ? -0.978 3.010 11.065 1.00 93.56 107 LYS A O 1
ATOM 863 N N . LYS A 1 108 ? -1.436 3.924 9.050 1.00 93.19 108 LYS A N 1
ATOM 864 C CA . LYS A 1 108 ? -2.601 4.726 9.448 1.00 93.19 108 LYS A CA 1
ATOM 865 C C . LYS A 1 108 ? -3.669 3.882 10.144 1.00 93.19 108 LYS A C 1
ATOM 867 O O . LYS A 1 108 ? -4.263 4.348 11.107 1.00 93.19 108 LYS A O 1
ATOM 872 N N . LEU A 1 109 ? -3.857 2.617 9.757 1.00 93.81 109 LEU A N 1
ATOM 873 C CA . LEU A 1 109 ? -4.773 1.700 10.456 1.00 93.81 109 LEU A CA 1
ATOM 874 C C . LEU A 1 109 ? -4.458 1.553 11.951 1.00 93.81 109 LEU A C 1
ATOM 876 O O . LEU A 1 109 ? -5.378 1.453 12.762 1.00 93.81 109 LEU A O 1
ATOM 880 N N . GLY A 1 110 ? -3.175 1.576 12.319 1.00 89.75 110 GLY A N 1
ATOM 881 C CA . GLY A 1 110 ? -2.757 1.541 13.717 1.00 89.75 110 GLY A CA 1
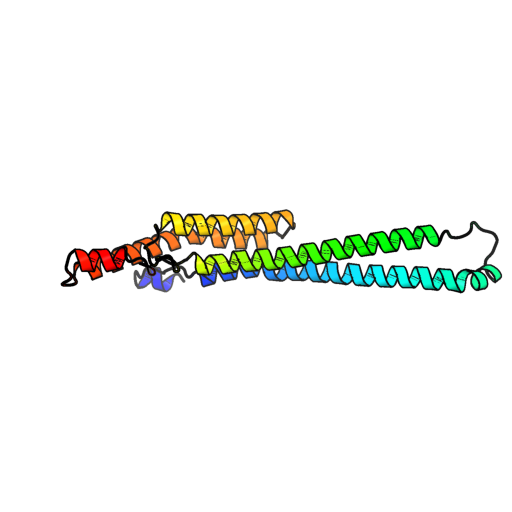ATOM 882 C C . GLY A 1 110 ? -3.086 2.814 14.475 1.00 89.75 110 GLY A C 1
ATOM 883 O O . GLY A 1 110 ? -3.560 2.751 15.602 1.00 89.75 110 GLY A O 1
ATOM 884 N N . GLU A 1 111 ? -2.917 3.963 13.832 1.00 88.62 111 GLU A N 1
ATOM 885 C CA . GLU A 1 111 ? -3.272 5.263 14.405 1.00 88.62 111 GLU A CA 1
ATOM 886 C C . GLU A 1 111 ? -4.798 5.428 14.521 1.00 88.62 111 GLU A C 1
ATOM 888 O O . GLU A 1 111 ? -5.298 6.069 15.447 1.00 88.62 111 GLU A O 1
ATOM 893 N N . LEU A 1 112 ? -5.550 4.810 13.607 1.00 91.94 112 LEU A N 1
ATOM 894 C CA . LEU A 1 112 ? -7.004 4.878 13.571 1.00 91.94 112 LEU A CA 1
ATOM 895 C C . LEU A 1 112 ? -7.676 3.987 14.612 1.00 91.94 112 LEU A C 1
ATOM 897 O O . LEU A 1 112 ? -8.683 4.427 15.168 1.00 91.94 112 LEU A O 1
ATOM 901 N N . TYR A 1 113 ? -7.158 2.785 14.888 1.00 91.50 113 TYR A N 1
ATOM 902 C CA . TYR A 1 113 ? -7.788 1.823 15.802 1.00 91.50 113 TYR A CA 1
ATOM 903 C C . TYR A 1 113 ? -7.563 2.162 17.284 1.00 91.50 113 TYR A C 1
ATOM 905 O O . TYR A 1 113 ? -7.020 1.388 18.074 1.00 91.50 113 TYR A O 1
ATOM 913 N N . HIS A 1 114 ? -8.031 3.343 17.675 1.00 86.69 114 HIS A N 1
ATOM 914 C CA . HIS A 1 114 ? -8.014 3.831 19.041 1.00 86.69 114 HIS A CA 1
ATOM 915 C C . HIS A 1 114 ? -9.361 4.460 19.407 1.00 86.69 114 HIS A C 1
ATOM 917 O O . HIS A 1 114 ? -9.908 5.288 18.680 1.00 86.69 114 HIS A O 1
ATOM 923 N N . TYR A 1 115 ? -9.870 4.080 20.582 1.00 85.50 115 TYR A N 1
ATOM 924 C CA . TYR A 1 115 ? -11.099 4.619 21.182 1.00 85.50 115 TYR A CA 1
ATOM 925 C C . TYR A 1 115 ? -10.994 6.119 21.523 1.00 85.50 115 TYR A C 1
ATOM 927 O O . TYR A 1 115 ? -12.003 6.819 21.587 1.00 85.50 115 TYR A O 1
ATOM 935 N N . VAL A 1 116 ? -9.776 6.632 21.707 1.00 85.06 116 VAL A N 1
ATOM 936 C CA . VAL A 1 116 ? -9.502 8.048 21.973 1.00 85.06 116 VAL A CA 1
ATOM 937 C C . VAL A 1 116 ? -8.708 8.624 20.813 1.00 85.06 116 VAL A C 1
ATOM 939 O O . VAL A 1 116 ? -7.795 7.986 20.291 1.00 85.06 116 VAL A O 1
ATOM 942 N N . ASP A 1 117 ? -9.037 9.848 20.428 1.00 85.81 117 ASP A N 1
ATOM 943 C CA . ASP A 1 117 ? -8.221 10.641 19.526 1.00 85.81 117 ASP A CA 1
ATOM 944 C C . ASP A 1 117 ? -6.927 11.059 20.239 1.00 85.81 117 ASP A C 1
ATOM 946 O O . ASP A 1 117 ? -6.953 11.772 21.242 1.00 85.81 117 ASP A O 1
ATOM 950 N N . LEU A 1 118 ? -5.781 10.588 19.747 1.00 82.38 118 LEU A N 1
ATOM 951 C CA . LEU A 1 118 ? -4.502 10.749 20.445 1.00 82.38 118 LEU A CA 1
ATOM 952 C C . LEU A 1 118 ? -4.036 12.211 20.542 1.00 82.38 118 LEU A C 1
ATOM 954 O O . LEU A 1 118 ? -3.277 12.538 21.457 1.00 82.38 118 LEU A O 1
ATOM 958 N N . GLN A 1 119 ? -4.493 13.078 19.633 1.00 82.50 119 GLN A N 1
ATOM 959 C CA . GLN A 1 119 ? -4.150 14.501 19.622 1.00 82.50 119 GLN A CA 1
ATOM 960 C C . GLN A 1 119 ? -5.020 15.292 20.602 1.00 82.50 119 GLN A C 1
ATOM 962 O O . GLN A 1 119 ? -4.511 15.970 21.492 1.00 82.50 119 GLN A O 1
ATOM 967 N N . SER A 1 120 ? -6.340 15.187 20.471 1.00 83.44 120 SER A N 1
ATOM 968 C CA . SER A 1 120 ? -7.292 15.956 21.272 1.00 83.44 120 SER A CA 1
ATOM 969 C C . SER A 1 120 ? -7.564 15.345 22.644 1.00 83.44 120 SER A C 1
ATOM 971 O O . SER A 1 120 ? -7.973 16.069 23.545 1.00 83.44 120 SER A O 1
ATOM 973 N N . GLY A 1 121 ? -7.338 14.042 22.831 1.00 83.06 121 GLY A N 1
ATOM 974 C CA . GLY A 1 121 ? -7.716 13.310 24.042 1.00 83.06 121 GLY A CA 1
ATOM 975 C C . GLY A 1 121 ? -9.212 12.990 24.133 1.00 83.06 121 GLY A C 1
ATOM 976 O O . GLY A 1 121 ? -9.651 12.432 25.135 1.00 83.06 121 GLY A O 1
ATOM 977 N N . LYS A 1 122 ? -9.998 13.317 23.098 1.00 84.50 122 LYS A N 1
ATOM 978 C CA . LYS A 1 122 ? -11.451 13.109 23.082 1.00 84.50 122 LYS A CA 1
ATOM 979 C C . LYS A 1 122 ? -11.815 11.695 22.656 1.00 84.50 122 LYS A C 1
ATOM 981 O O . LYS A 1 122 ? -11.165 11.108 21.791 1.00 84.50 122 LYS A O 1
ATOM 986 N N . ILE A 1 123 ? -12.906 11.175 23.210 1.00 86.31 123 ILE A N 1
ATOM 987 C CA . ILE A 1 123 ? -13.478 9.902 22.763 1.00 86.31 123 ILE A CA 1
ATOM 988 C C . ILE A 1 123 ? -13.903 10.008 21.301 1.00 86.31 123 ILE A C 1
ATOM 990 O O . ILE A 1 123 ? -14.565 10.966 20.891 1.00 86.31 123 ILE A O 1
ATOM 994 N N . ARG A 1 124 ? -13.562 8.984 20.521 1.00 89.56 124 ARG A N 1
ATOM 995 C CA . ARG A 1 124 ? -14.040 8.822 19.152 1.00 89.56 124 ARG A CA 1
ATOM 996 C C . ARG A 1 124 ? -15.260 7.915 19.137 1.00 89.56 124 ARG A C 1
ATOM 998 O O . ARG A 1 124 ? -15.305 6.904 19.828 1.00 89.56 124 ARG A O 1
ATOM 1005 N N . LYS A 1 125 ? -16.233 8.268 18.294 1.00 90.31 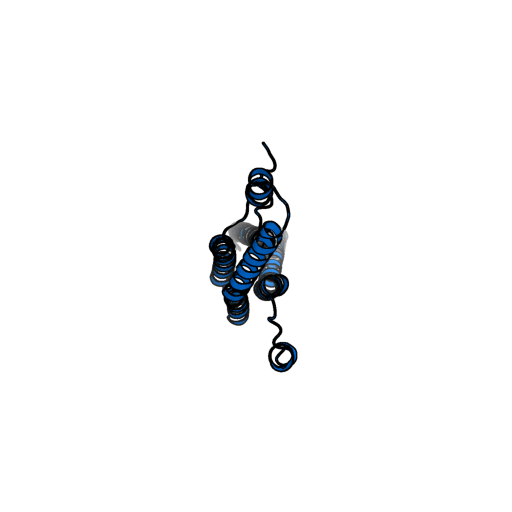125 LYS A N 1
ATOM 1006 C CA . LYS A 1 125 ? -17.347 7.371 17.972 1.00 90.31 125 LYS A CA 1
ATOM 1007 C C . LYS A 1 125 ? -16.808 6.144 17.249 1.00 90.31 125 LYS A C 1
ATOM 1009 O O . LYS A 1 125 ? -16.021 6.280 16.312 1.00 90.31 125 LYS A O 1
ATOM 1014 N N . GLU A 1 126 ? -17.264 4.971 17.655 1.00 91.62 126 GLU A N 1
ATOM 1015 C CA . GLU A 1 126 ? -16.798 3.684 17.146 1.00 91.62 126 GLU A CA 1
ATOM 1016 C C . GLU A 1 126 ? -17.081 3.548 15.647 1.00 91.62 126 GLU A C 1
ATOM 1018 O O . GLU A 1 126 ? -16.207 3.138 14.889 1.00 91.62 126 GLU A O 1
ATOM 1023 N N . GLU A 1 127 ? -18.252 4.011 15.203 1.00 91.50 127 GLU A N 1
ATOM 1024 C CA . GLU A 1 127 ? -18.640 4.065 13.787 1.00 91.50 127 GLU A CA 1
ATOM 1025 C C . GLU A 1 127 ? -17.644 4.884 12.958 1.00 91.50 127 GLU A C 1
ATOM 1027 O O . GLU A 1 127 ? -17.264 4.488 11.862 1.00 91.50 127 GLU A O 1
ATOM 1032 N N . LYS A 1 128 ? -17.169 6.013 13.503 1.00 92.69 128 LYS A N 1
ATOM 1033 C CA . LYS A 1 128 ? -16.189 6.861 12.820 1.00 92.69 128 LYS A CA 1
ATOM 1034 C C . LYS A 1 128 ? -14.835 6.166 12.711 1.00 92.69 128 LYS A C 1
ATOM 1036 O O . LYS A 1 128 ? -14.241 6.185 11.644 1.00 92.69 128 LYS A O 1
ATOM 1041 N N . VAL A 1 129 ? -14.366 5.532 13.789 1.00 93.56 129 VAL A N 1
ATOM 1042 C CA . VAL A 1 129 ? -13.110 4.761 13.767 1.00 93.56 129 VAL A CA 1
ATOM 1043 C C . VAL A 1 129 ? -13.146 3.708 12.662 1.00 93.56 129 VAL A C 1
ATOM 1045 O O . VAL A 1 129 ? -12.197 3.590 11.892 1.00 93.56 129 VAL A O 1
ATOM 1048 N N . ILE A 1 130 ? -14.250 2.971 12.563 1.00 95.00 130 ILE A N 1
ATOM 1049 C CA . ILE A 1 130 ? -14.399 1.889 11.593 1.00 95.00 130 ILE A CA 1
ATOM 1050 C C . ILE A 1 130 ? -14.557 2.402 10.164 1.00 95.00 130 ILE A C 1
ATOM 1052 O O . ILE A 1 130 ? -13.947 1.827 9.265 1.00 95.00 130 ILE A O 1
ATOM 1056 N N . ASN A 1 131 ? -15.294 3.493 9.950 1.00 95.38 131 ASN A N 1
ATOM 1057 C CA . ASN A 1 131 ? -15.383 4.132 8.637 1.00 95.38 131 ASN A CA 1
ATOM 1058 C C . ASN A 1 131 ? -14.009 4.615 8.163 1.00 95.38 131 ASN A C 1
ATOM 1060 O O . ASN A 1 131 ? -13.596 4.260 7.064 1.00 95.38 131 ASN A O 1
ATOM 1064 N N . ASP A 1 132 ? -13.263 5.324 9.017 1.00 95.25 132 ASP A N 1
ATOM 1065 C CA . ASP A 1 132 ? -11.928 5.830 8.678 1.00 95.25 132 ASP A CA 1
ATOM 1066 C C . ASP A 1 132 ? -10.960 4.666 8.348 1.00 95.25 132 ASP A C 1
ATOM 1068 O O . ASP A 1 132 ? -10.132 4.762 7.440 1.00 95.25 132 ASP A O 1
ATOM 1072 N N . MET A 1 133 ? -11.059 3.537 9.070 1.00 96.31 133 MET A N 1
ATOM 1073 C CA . MET A 1 133 ? -10.293 2.319 8.758 1.00 96.31 133 MET A CA 1
ATOM 1074 C C . MET A 1 133 ? -10.733 1.688 7.433 1.00 96.31 133 MET A C 1
ATOM 1076 O O . MET A 1 133 ? -9.887 1.263 6.648 1.00 96.31 133 MET A O 1
ATOM 1080 N N . GLY A 1 134 ? -12.040 1.624 7.182 1.00 96.81 134 GLY A N 1
ATOM 1081 C CA . GLY A 1 134 ? -12.610 1.115 5.939 1.00 96.81 134 GLY A CA 1
ATOM 1082 C C . GLY A 1 134 ? -12.137 1.910 4.726 1.00 96.81 134 GLY A C 1
ATOM 1083 O O . GLY A 1 134 ? -11.713 1.310 3.744 1.00 96.81 134 GLY A O 1
ATOM 1084 N N . GLU A 1 135 ? -12.111 3.239 4.818 1.00 97.25 135 GLU A N 1
ATOM 1085 C CA . GLU A 1 135 ? -11.582 4.123 3.773 1.00 97.25 135 GLU A CA 1
ATOM 1086 C C . GLU A 1 135 ? -10.110 3.823 3.453 1.00 97.25 135 GLU A C 1
ATOM 1088 O O . GLU A 1 135 ? -9.742 3.714 2.282 1.00 97.25 135 GLU A O 1
ATOM 1093 N N . ALA A 1 136 ? -9.270 3.617 4.475 1.00 97.00 136 ALA A N 1
ATOM 1094 C CA . ALA A 1 136 ? -7.871 3.238 4.271 1.00 97.00 136 ALA A CA 1
ATOM 1095 C C . ALA A 1 136 ? -7.738 1.870 3.571 1.00 97.00 136 ALA A C 1
ATOM 1097 O O . ALA A 1 136 ? -6.925 1.718 2.659 1.00 97.00 136 ALA A O 1
ATOM 1098 N N . ILE A 1 137 ? -8.562 0.881 3.942 1.00 97.88 137 ILE A N 1
ATOM 1099 C CA . ILE A 1 137 ? -8.571 -0.437 3.285 1.00 97.88 137 ILE A CA 1
ATOM 1100 C C . ILE A 1 137 ? -9.060 -0.335 1.834 1.00 97.88 137 ILE A C 1
ATOM 1102 O O . ILE A 1 137 ? -8.466 -0.955 0.953 1.00 97.88 137 ILE A O 1
ATOM 1106 N N . VAL A 1 138 ? -10.095 0.466 1.561 1.00 97.94 138 VAL A N 1
ATOM 1107 C CA . VAL A 1 138 ? -10.598 0.716 0.199 1.00 97.94 138 VAL A CA 1
ATOM 1108 C C . VAL A 1 138 ? -9.513 1.341 -0.669 1.00 97.94 138 VAL A C 1
ATOM 1110 O O . VAL A 1 138 ? -9.292 0.879 -1.784 1.00 97.94 138 VAL A O 1
ATOM 1113 N N . LYS A 1 139 ? -8.779 2.328 -0.148 1.00 97.62 139 LYS A N 1
ATOM 1114 C CA . LYS A 1 139 ? -7.670 2.952 -0.875 1.00 97.62 139 LYS A CA 1
ATOM 1115 C C . LYS A 1 139 ? -6.551 1.955 -1.195 1.00 97.62 139 LYS A C 1
ATOM 1117 O O . LYS A 1 139 ? -6.057 1.916 -2.317 1.00 97.62 139 LYS A O 1
ATOM 1122 N N . ILE A 1 140 ? -6.191 1.097 -0.238 1.00 98.00 140 ILE A N 1
ATOM 1123 C CA . ILE A 1 140 ? -5.227 0.006 -0.463 1.00 98.00 140 ILE A CA 1
ATOM 1124 C C . ILE A 1 140 ? -5.732 -0.960 -1.542 1.00 98.00 140 ILE A C 1
ATOM 1126 O O . ILE A 1 140 ? -4.952 -1.389 -2.392 1.00 98.00 140 ILE A O 1
ATOM 1130 N N . LYS A 1 141 ? -7.025 -1.304 -1.515 1.00 98.19 141 LYS A N 1
ATOM 1131 C CA . LYS A 1 141 ? -7.647 -2.178 -2.514 1.00 98.19 141 LYS A CA 1
ATOM 1132 C C . LYS A 1 141 ? -7.600 -1.559 -3.907 1.00 98.19 141 LYS A C 1
ATOM 1134 O O . LYS A 1 141 ? -7.192 -2.243 -4.836 1.00 98.19 141 LYS A O 1
ATOM 1139 N N . GLN A 1 142 ? -7.940 -0.279 -4.026 1.00 97.81 142 GLN A N 1
ATOM 1140 C CA . GLN A 1 142 ? -7.888 0.455 -5.286 1.00 97.81 142 GLN A CA 1
ATOM 1141 C C . GLN A 1 142 ? -6.478 0.421 -5.888 1.00 97.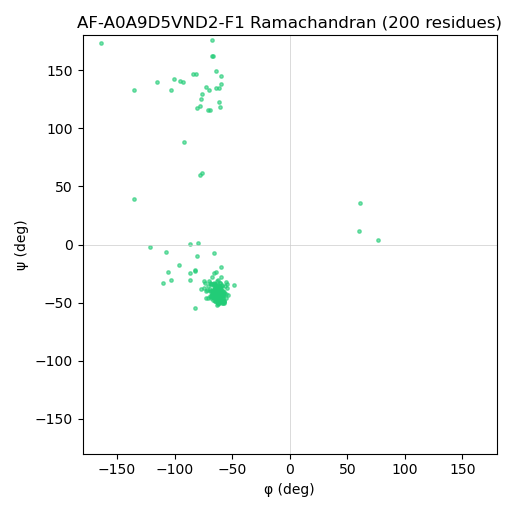81 142 GLN A C 1
ATOM 1143 O O . GLN A 1 142 ? -6.317 0.009 -7.031 1.00 97.81 142 GLN A O 1
ATOM 1148 N N . ILE A 1 143 ? -5.449 0.740 -5.094 1.00 96.94 143 ILE A N 1
ATOM 1149 C CA . ILE A 1 143 ? -4.051 0.655 -5.541 1.00 96.94 143 ILE A CA 1
ATOM 1150 C C . ILE A 1 143 ? -3.705 -0.772 -5.991 1.00 96.94 143 ILE A C 1
ATOM 1152 O O . ILE A 1 143 ? -3.053 -0.970 -7.012 1.00 96.94 143 ILE A O 1
ATOM 1156 N N . ALA A 1 144 ? -4.131 -1.789 -5.238 1.00 97.44 144 ALA A N 1
ATOM 1157 C CA . ALA A 1 144 ? -3.870 -3.181 -5.592 1.00 97.44 144 ALA A CA 1
ATOM 1158 C C . ALA A 1 144 ? -4.540 -3.595 -6.917 1.00 97.44 144 ALA A C 1
ATOM 1160 O O . ALA A 1 144 ? -3.948 -4.358 -7.679 1.00 97.44 144 ALA A O 1
ATOM 1161 N N . GLU A 1 145 ? -5.753 -3.114 -7.186 1.00 97.50 145 GLU A N 1
ATOM 1162 C CA . GLU A 1 145 ? -6.489 -3.370 -8.428 1.00 97.50 145 GLU A CA 1
ATOM 1163 C C . GLU A 1 145 ? -5.864 -2.637 -9.620 1.00 97.50 145 GLU A C 1
ATOM 1165 O O . GLU A 1 145 ? -5.628 -3.260 -10.654 1.00 97.50 145 GLU A O 1
ATOM 1170 N N . GLU A 1 146 ? -5.527 -1.355 -9.459 1.00 96.88 146 GLU A N 1
ATOM 1171 C CA . GLU A 1 146 ? -4.847 -0.539 -10.477 1.00 96.88 146 GLU A CA 1
ATOM 1172 C C . GLU A 1 146 ? -3.479 -1.124 -10.847 1.00 96.88 146 GLU A C 1
ATOM 1174 O O . GLU A 1 146 ? -3.102 -1.169 -12.017 1.00 96.88 146 GLU A O 1
ATOM 1179 N N . GLU A 1 147 ? -2.764 -1.674 -9.864 1.00 96.31 147 GLU A N 1
ATOM 1180 C CA . GLU A 1 147 ? -1.503 -2.377 -10.084 1.00 96.31 147 GLU A CA 1
ATOM 1181 C C . GLU A 1 147 ? -1.676 -3.817 -10.586 1.00 96.31 147 GLU A C 1
ATOM 1183 O O . GLU A 1 147 ? -0.685 -4.524 -10.782 1.00 96.31 147 GLU A O 1
ATOM 1188 N N . GLY A 1 148 ? -2.900 -4.293 -10.806 1.00 96.44 148 GLY A N 1
ATOM 1189 C CA . GLY A 1 148 ? -3.146 -5.641 -11.315 1.00 96.44 148 GLY A CA 1
ATOM 1190 C C . GLY A 1 148 ? -2.612 -6.737 -10.390 1.00 96.44 148 GLY A C 1
ATOM 1191 O O . GLY A 1 148 ? -2.093 -7.756 -10.857 1.00 96.44 148 GLY A O 1
ATOM 1192 N N . LEU A 1 149 ? -2.685 -6.536 -9.069 1.00 96.50 149 LEU A N 1
ATOM 1193 C CA . LEU A 1 149 ? -2.345 -7.588 -8.117 1.00 96.50 149 LEU A CA 1
ATOM 1194 C C . LEU A 1 149 ? -3.319 -8.764 -8.250 1.00 96.50 149 LEU A C 1
ATOM 1196 O O . LEU A 1 149 ? -4.489 -8.621 -8.597 1.00 96.50 149 LEU A O 1
ATOM 1200 N N . ASN A 1 150 ? -2.817 -9.967 -7.970 1.00 95.94 150 ASN A N 1
ATOM 1201 C CA . ASN A 1 150 ? -3.583 -11.189 -8.187 1.00 95.94 150 ASN A CA 1
ATOM 1202 C C . ASN A 1 150 ? -4.797 -11.316 -7.244 1.00 95.94 150 ASN A C 1
ATOM 1204 O O . ASN A 1 150 ? -4.860 -10.725 -6.165 1.00 95.94 150 ASN A O 1
ATOM 1208 N N . GLU A 1 151 ? -5.727 -12.196 -7.615 1.00 96.75 151 GLU A N 1
ATOM 1209 C CA . GLU A 1 151 ? -6.959 -12.457 -6.858 1.00 96.75 151 GLU A CA 1
ATOM 1210 C C . GLU A 1 151 ? -6.695 -12.863 -5.395 1.00 96.75 151 GLU A C 1
ATOM 1212 O O . GLU A 1 151 ? -7.466 -12.539 -4.494 1.00 96.75 151 GLU A O 1
ATOM 1217 N N . LYS A 1 152 ? -5.580 -13.555 -5.125 1.00 96.94 152 LYS A N 1
ATOM 1218 C CA . LYS A 1 152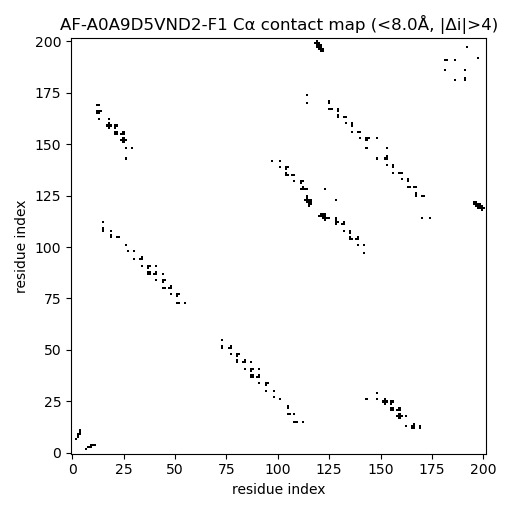 ? -5.202 -13.951 -3.763 1.00 96.94 152 LYS A CA 1
ATOM 1219 C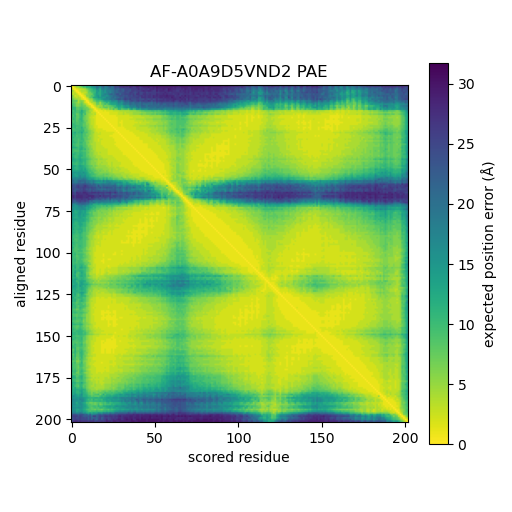 C . LYS A 1 152 ? -4.853 -12.736 -2.899 1.00 96.94 152 LYS A C 1
ATOM 1221 O O . LYS A 1 152 ? -5.209 -12.733 -1.722 1.00 96.94 152 LYS A O 1
ATOM 1226 N N . SER A 1 153 ? -4.178 -11.731 -3.455 1.00 97.19 153 SER A N 1
ATOM 1227 C CA . SER A 1 153 ? -3.915 -10.460 -2.777 1.00 97.19 153 SER A CA 1
ATOM 1228 C C . SER A 1 153 ? -5.218 -9.719 -2.486 1.00 97.19 153 SER A C 1
ATOM 1230 O O . SER A 1 153 ? -5.439 -9.332 -1.342 1.00 97.19 153 SER A O 1
ATOM 1232 N N . LEU A 1 154 ? -6.120 -9.612 -3.465 1.00 98.00 154 LEU A N 1
ATOM 1233 C CA . LEU A 1 154 ? -7.419 -8.951 -3.277 1.00 98.00 154 LEU A CA 1
ATOM 1234 C C . LEU A 1 154 ? -8.259 -9.636 -2.187 1.00 98.00 154 LEU A C 1
ATOM 1236 O O . LEU A 1 154 ? -8.759 -8.973 -1.283 1.00 98.00 154 LEU A O 1
ATOM 1240 N N . LYS A 1 155 ? -8.293 -10.975 -2.171 1.00 98.06 155 LYS A N 1
ATOM 1241 C CA . LYS A 1 155 ? -8.961 -11.763 -1.118 1.00 98.06 155 LYS A CA 1
ATOM 1242 C C . LYS A 1 155 ? -8.397 -11.523 0.283 1.00 98.06 155 LYS A C 1
ATOM 1244 O O . LYS A 1 155 ? -9.136 -11.615 1.260 1.00 98.06 155 LYS A O 1
ATOM 1249 N N . LEU A 1 156 ? -7.095 -11.262 0.414 1.00 97.88 156 LEU A N 1
ATOM 1250 C CA . LEU A 1 156 ? -6.493 -10.920 1.708 1.00 97.88 156 LEU A CA 1
ATOM 1251 C C . LEU A 1 156 ? -6.910 -9.518 2.171 1.00 97.88 156 LEU A C 1
ATOM 1253 O O . LEU A 1 156 ? -7.130 -9.328 3.364 1.00 97.88 156 LEU A O 1
ATOM 1257 N N . ILE A 1 157 ? -7.058 -8.569 1.245 1.00 97.94 157 ILE A N 1
ATOM 1258 C CA . ILE A 1 157 ? -7.545 -7.216 1.544 1.00 97.94 157 ILE A CA 1
ATOM 1259 C C . ILE A 1 157 ? -9.022 -7.265 1.963 1.00 97.94 157 ILE A C 1
ATOM 1261 O O . ILE A 1 157 ? -9.380 -6.699 2.994 1.00 97.94 157 ILE A O 1
ATOM 1265 N N . ASP A 1 158 ? -9.855 -8.023 1.246 1.00 97.81 158 ASP A N 1
ATOM 1266 C CA . ASP A 1 158 ? -11.263 -8.236 1.612 1.00 97.81 158 ASP A CA 1
ATOM 1267 C C . ASP A 1 158 ? -11.390 -8.898 2.989 1.00 97.81 158 ASP A C 1
ATOM 1269 O O . ASP A 1 158 ? -12.142 -8.440 3.846 1.00 97.81 158 ASP A O 1
ATOM 1273 N N . LYS A 1 159 ? -10.561 -9.911 3.263 1.00 95.81 159 LYS A N 1
ATOM 1274 C CA . LYS A 1 159 ? -10.500 -10.550 4.581 1.00 95.81 159 LYS A CA 1
ATOM 1275 C C . LYS A 1 159 ? -10.134 -9.561 5.693 1.00 95.81 159 LYS A C 1
ATOM 1277 O O . LYS A 1 159 ? -10.635 -9.698 6.807 1.00 95.81 159 LYS A O 1
ATOM 1282 N N . ALA A 1 160 ? -9.263 -8.591 5.420 1.00 96.06 160 ALA A N 1
ATOM 1283 C CA . ALA A 1 160 ? -8.926 -7.544 6.379 1.00 96.06 160 ALA A CA 1
ATOM 1284 C C . ALA A 1 160 ? -10.143 -6.637 6.661 1.00 96.06 160 ALA A C 1
ATOM 1286 O O . ALA A 1 160 ? -10.405 -6.316 7.822 1.00 96.06 160 ALA A O 1
ATOM 1287 N N . ALA A 1 161 ? -10.931 -6.302 5.631 1.00 96.50 161 ALA A N 1
ATOM 1288 C CA . ALA A 1 161 ? -12.180 -5.548 5.766 1.00 96.50 161 ALA A CA 1
ATOM 1289 C C . ALA A 1 161 ? -13.265 -6.321 6.543 1.00 96.50 161 ALA A C 1
ATOM 1291 O O . ALA A 1 161 ? -13.941 -5.747 7.398 1.00 96.50 161 ALA A O 1
ATOM 1292 N N . ASP A 1 162 ? -13.386 -7.636 6.330 1.00 95.19 162 ASP A N 1
ATOM 1293 C CA . ASP A 1 162 ? -14.383 -8.501 6.988 1.00 95.19 162 ASP A CA 1
ATOM 1294 C C . ASP A 1 162 ? -14.268 -8.528 8.524 1.00 95.19 162 ASP A C 1
ATOM 1296 O O . ASP A 1 162 ? -15.197 -8.927 9.237 1.00 95.19 162 ASP A O 1
ATOM 1300 N N . VAL A 1 163 ? -13.111 -8.140 9.068 1.00 93.25 163 VAL A N 1
ATOM 1301 C CA . VAL A 1 163 ? -12.866 -8.100 10.515 1.00 93.25 163 VAL A CA 1
ATOM 1302 C C . VAL A 1 163 ? -13.413 -6.818 11.154 1.00 93.25 163 VAL A C 1
ATOM 1304 O O . VAL A 1 163 ? -13.723 -6.832 12.351 1.00 93.25 163 VAL A O 1
ATOM 1307 N N . LEU A 1 164 ? -13.611 -5.745 10.378 1.00 93.94 164 LEU A N 1
ATOM 1308 C CA . LEU A 1 164 ? -14.022 -4.431 10.881 1.00 93.94 164 LEU A CA 1
ATOM 1309 C C . LEU A 1 164 ? -15.299 -4.459 11.745 1.00 93.94 164 LEU A C 1
ATOM 1311 O O . LEU A 1 164 ? -15.262 -3.888 12.836 1.00 93.94 164 LEU A O 1
ATOM 1315 N N . PRO A 1 165 ? -16.383 -5.186 11.397 1.00 92.69 165 PRO A N 1
ATOM 1316 C CA . PRO A 1 165 ? -17.574 -5.244 12.254 1.00 92.69 165 PRO A CA 1
ATOM 1317 C C . PRO A 1 165 ? -17.301 -5.829 13.650 1.00 92.69 165 PRO A C 1
ATOM 1319 O O . PRO A 1 165 ? -17.890 -5.420 14.650 1.00 92.69 165 PRO A O 1
ATOM 1322 N N . LYS A 1 166 ? -16.369 -6.785 13.760 1.00 91.06 166 LYS A N 1
ATOM 1323 C CA . LYS A 1 166 ? -15.980 -7.354 15.062 1.00 91.06 166 LYS A CA 1
ATOM 1324 C C . LYS A 1 166 ? -15.110 -6.381 15.865 1.00 91.06 166 LYS A C 1
ATOM 1326 O O . LYS A 1 166 ? -15.159 -6.389 17.098 1.00 91.06 166 LYS A O 1
ATOM 1331 N N . MET A 1 167 ? -14.310 -5.563 15.185 1.00 92.44 167 MET A N 1
ATOM 1332 C CA . MET A 1 167 ? -13.526 -4.493 15.808 1.00 92.44 167 MET A CA 1
ATOM 1333 C C . MET A 1 167 ? -14.443 -3.376 16.313 1.00 92.44 167 MET A C 1
ATOM 1335 O O . MET A 1 167 ? -14.255 -2.896 17.426 1.00 92.44 167 MET A O 1
ATOM 1339 N N . GLU A 1 168 ? -15.507 -3.048 15.579 1.00 92.75 168 GLU A N 1
ATOM 1340 C CA . GLU A 1 168 ? -16.545 -2.119 16.035 1.00 92.75 168 GLU A CA 1
ATOM 1341 C C . GLU A 1 168 ? -17.186 -2.589 17.346 1.00 92.75 168 GLU A C 1
ATOM 1343 O O . GLU A 1 168 ? -17.249 -1.845 18.325 1.00 92.75 168 GLU A O 1
ATOM 1348 N N . ALA A 1 169 ? -17.609 -3.857 17.393 1.00 90.69 169 ALA A N 1
ATOM 1349 C CA . ALA A 1 169 ? -18.190 -4.456 18.593 1.00 90.69 169 ALA A CA 1
ATOM 1350 C C . ALA A 1 169 ? -17.216 -4.416 19.784 1.00 90.69 169 ALA A C 1
ATOM 1352 O O . ALA A 1 169 ? -17.625 -4.210 20.927 1.00 90.69 169 ALA A O 1
ATOM 1353 N N . THR A 1 170 ? -15.920 -4.566 19.509 1.00 90.38 170 THR A N 1
ATOM 1354 C CA . THR A 1 170 ? -14.853 -4.467 20.511 1.00 90.38 170 THR A CA 1
ATOM 1355 C C . THR A 1 170 ? -14.727 -3.051 21.063 1.00 90.38 170 THR A C 1
ATOM 1357 O O . THR A 1 170 ? -14.706 -2.874 22.281 1.00 90.38 170 THR A O 1
ATOM 1360 N N . LEU A 1 171 ? -14.700 -2.040 20.194 1.00 91.00 171 LEU A N 1
ATOM 1361 C CA . LEU A 1 171 ? -14.656 -0.640 20.612 1.00 91.00 171 LEU A CA 1
ATOM 1362 C C . LEU A 1 171 ? -15.898 -0.274 21.436 1.00 91.00 171 LEU A C 1
ATOM 1364 O O . LEU A 1 171 ? -15.757 0.311 22.508 1.00 91.00 171 LEU A O 1
ATOM 1368 N N . LYS A 1 172 ? -17.091 -0.713 21.009 1.00 90.56 172 LYS A N 1
ATOM 1369 C CA . LYS A 1 172 ? -18.358 -0.490 21.731 1.00 90.56 172 LYS A CA 1
ATOM 1370 C C . LYS A 1 172 ? -18.338 -1.113 23.124 1.00 90.56 172 LYS A C 1
ATOM 1372 O O . LYS A 1 172 ? -18.784 -0.491 24.092 1.00 90.56 172 LYS A O 1
ATOM 1377 N N . PHE A 1 173 ? -17.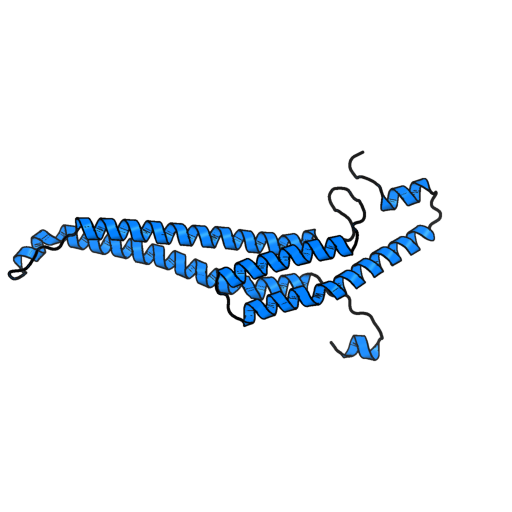792 -2.324 23.242 1.00 89.88 173 PHE A N 1
ATOM 1378 C CA . PHE A 1 173 ? -17.602 -2.985 24.529 1.00 89.88 173 PHE A CA 1
ATOM 1379 C C . PHE A 1 173 ? -16.652 -2.191 25.434 1.00 89.88 173 PHE A C 1
ATOM 1381 O O . PHE A 1 173 ? -17.010 -1.900 26.573 1.00 89.88 173 PHE A O 1
ATOM 1388 N N . VAL A 1 174 ? -15.473 -1.805 24.934 1.00 88.38 174 VAL A N 1
ATOM 1389 C CA . VAL A 1 174 ? -14.479 -1.048 25.715 1.00 88.38 174 VAL A CA 1
ATOM 1390 C C . VAL A 1 174 ? -15.050 0.294 26.171 1.00 88.38 174 VAL A C 1
ATOM 1392 O O . VAL A 1 174 ? -14.948 0.627 27.348 1.00 88.38 174 VAL A O 1
ATOM 1395 N N . SER A 1 175 ? -15.704 1.026 25.271 1.00 87.06 175 SER A N 1
ATOM 1396 C CA . SER A 1 175 ? -16.366 2.305 25.548 1.00 87.06 175 SER A CA 1
ATOM 1397 C C . SER A 1 175 ? -17.410 2.177 26.664 1.00 87.06 175 SER A C 1
ATOM 1399 O O . SER A 1 175 ? -17.363 2.895 27.666 1.00 87.06 175 SER A O 1
ATOM 1401 N N . SER A 1 176 ? -18.286 1.171 26.565 1.00 89.31 176 SER A N 1
ATOM 1402 C CA . SER A 1 176 ? -19.304 0.879 27.584 1.00 89.31 176 SER A CA 1
ATOM 1403 C C . SER A 1 176 ? -18.686 0.478 28.926 1.00 89.31 176 SER A C 1
ATOM 1405 O O . SER A 1 176 ? -19.118 0.951 29.976 1.00 89.31 176 SER A O 1
ATOM 1407 N N . TYR A 1 177 ? -17.647 -0.360 28.896 1.00 90.69 177 TYR A N 1
ATOM 1408 C CA . TYR A 1 177 ? -16.941 -0.816 30.089 1.00 90.69 177 TYR A CA 1
ATOM 1409 C C . TYR A 1 177 ? -16.254 0.341 30.820 1.00 90.69 177 TYR A C 1
ATOM 1411 O O . TYR A 1 177 ? -16.389 0.471 32.036 1.00 90.69 177 TYR A O 1
ATOM 1419 N N . VAL A 1 178 ? -15.548 1.213 30.094 1.00 89.19 178 VAL A N 1
ATOM 1420 C CA . VAL A 1 178 ? -14.906 2.401 30.675 1.00 89.19 178 VAL A CA 1
ATOM 1421 C C . VAL A 1 178 ? -15.959 3.312 31.299 1.00 89.19 178 VAL A C 1
ATOM 1423 O O . VAL A 1 178 ? -15.790 3.724 32.447 1.00 89.19 178 VAL A O 1
ATOM 1426 N N . LYS A 1 179 ? -17.070 3.569 30.597 1.00 88.25 179 LYS A N 1
ATOM 1427 C CA . LYS A 1 179 ? -18.171 4.386 31.117 1.00 88.25 179 LYS A CA 1
ATOM 1428 C C . LYS A 1 179 ? -18.734 3.835 32.426 1.00 88.25 179 LYS A C 1
ATOM 1430 O O . LYS A 1 179 ? -18.774 4.553 33.420 1.00 88.25 179 LYS A O 1
ATOM 1435 N N . GLU A 1 180 ? -19.055 2.544 32.463 1.00 91.75 180 GLU A N 1
ATOM 1436 C CA . GLU A 1 180 ? -19.565 1.880 33.667 1.00 91.75 180 GLU A CA 1
ATOM 1437 C C . GLU A 1 180 ? -18.584 1.982 34.848 1.00 91.75 180 GLU A C 1
ATOM 1439 O O . GLU A 1 180 ? -18.991 2.189 35.995 1.00 91.75 180 GLU A O 1
ATOM 1444 N N . LYS A 1 181 ? -17.277 1.836 34.594 1.00 92.06 181 LYS A N 1
ATOM 1445 C CA . LYS A 1 181 ? -16.260 1.956 35.645 1.00 92.06 181 LYS A CA 1
ATOM 1446 C C . LYS A 1 181 ? -16.151 3.375 36.181 1.00 92.06 181 LYS A C 1
ATOM 1448 O O . LYS A 1 181 ? -16.086 3.529 37.396 1.00 92.06 181 LYS A O 1
ATOM 1453 N N . VAL A 1 182 ? -16.160 4.380 35.310 1.00 90.12 182 VAL A N 1
ATOM 1454 C CA . VAL A 1 182 ? -16.113 5.795 35.704 1.00 90.12 182 VAL A CA 1
ATOM 1455 C C . VAL A 1 182 ? -17.373 6.188 36.481 1.00 90.12 182 VAL A C 1
ATOM 1457 O O . VAL A 1 182 ? -17.275 6.887 37.488 1.00 90.12 182 VAL A O 1
ATOM 1460 N N . ASP A 1 183 ? -18.546 5.689 36.087 1.00 88.75 183 ASP A N 1
ATOM 1461 C CA . ASP A 1 183 ? -19.812 5.961 36.780 1.00 88.75 183 ASP A CA 1
ATOM 1462 C C . ASP A 1 183 ? -19.833 5.415 38.216 1.00 88.75 183 ASP A C 1
ATOM 1464 O O . ASP A 1 183 ? -20.440 6.017 39.101 1.00 88.75 183 ASP A O 1
ATOM 1468 N N . LYS A 1 184 ? -19.127 4.306 38.471 1.00 93.19 184 LYS A N 1
ATOM 1469 C CA . LYS A 1 184 ? -18.979 3.703 39.807 1.00 93.19 184 LYS A CA 1
ATOM 1470 C C . LYS A 1 184 ? -17.921 4.383 40.680 1.00 93.19 184 LYS A C 1
ATOM 1472 O O . LYS A 1 184 ? -17.818 4.054 41.861 1.00 93.19 184 LYS A O 1
ATOM 1477 N N . MET A 1 185 ? -17.118 5.290 40.127 1.00 93.19 185 MET A N 1
ATOM 1478 C CA . MET A 1 185 ? -16.124 6.029 40.902 1.00 93.19 185 MET A CA 1
ATOM 1479 C C . MET A 1 185 ? -16.779 7.211 41.633 1.00 93.19 185 MET A C 1
ATOM 1481 O O . MET A 1 185 ? -17.697 7.836 41.095 1.00 93.19 185 MET A O 1
ATOM 1485 N N . PRO A 1 186 ? -16.298 7.569 42.838 1.00 92.56 186 PRO A N 1
ATOM 1486 C CA . PRO A 1 186 ? -16.797 8.712 43.601 1.00 92.56 186 PRO A CA 1
ATOM 1487 C C . PRO A 1 186 ? -16.274 10.038 43.015 1.00 92.56 186 PRO A C 1
ATOM 1489 O O . PRO A 1 186 ? -15.539 10.776 43.664 1.00 92.56 186 PRO A O 1
ATOM 1492 N N . LEU A 1 187 ? -16.622 10.316 41.756 1.00 89.62 187 LEU A N 1
ATOM 1493 C CA . LEU A 1 187 ? -16.237 11.515 41.016 1.00 89.62 187 LEU A CA 1
ATOM 1494 C C . LEU A 1 187 ? -17.377 12.534 41.004 1.00 89.62 187 LEU A C 1
ATOM 1496 O O . LEU A 1 187 ? -18.554 12.182 40.852 1.00 89.62 187 LEU A O 1
ATOM 1500 N N . THR A 1 188 ? -17.015 13.813 41.095 1.00 89.62 188 THR A N 1
ATOM 1501 C CA . THR A 1 188 ? -17.949 14.912 40.827 1.00 89.62 188 THR A CA 1
ATOM 1502 C C . THR A 1 188 ? -18.349 14.923 39.350 1.00 89.62 188 THR A C 1
ATOM 1504 O O . THR A 1 188 ? -17.665 14.351 38.501 1.00 89.62 188 THR A O 1
ATOM 1507 N N . THR A 1 189 ? -19.448 15.601 39.013 1.00 83.75 189 THR A N 1
ATOM 1508 C CA . THR A 1 189 ? -19.884 15.756 37.614 1.00 83.75 189 THR A CA 1
ATOM 1509 C C . THR A 1 189 ? -18.784 16.369 36.745 1.00 83.75 189 THR A C 1
ATOM 1511 O O . THR A 1 189 ? -18.491 15.839 35.683 1.00 83.75 189 THR A O 1
ATOM 1514 N N . VAL A 1 190 ? -18.090 17.394 37.253 1.00 84.75 190 VAL A N 1
ATOM 1515 C CA . VAL A 1 190 ? -16.972 18.050 36.554 1.00 84.75 190 VAL A CA 1
ATOM 1516 C C . VAL A 1 190 ? -15.812 17.081 36.312 1.00 84.75 190 VAL A C 1
ATOM 1518 O O . VAL A 1 190 ? -15.278 17.021 35.212 1.00 84.75 190 VAL A O 1
ATOM 1521 N N . GLN A 1 191 ? -15.443 16.273 37.311 1.00 85.25 191 GLN A N 1
ATOM 1522 C CA . GLN A 1 191 ? -14.382 15.272 37.156 1.00 85.25 191 GLN A CA 1
ATOM 1523 C C . GLN A 1 191 ? -14.763 14.169 36.163 1.00 85.25 191 GLN A C 1
ATOM 1525 O O . GLN A 1 191 ? -13.907 13.681 35.432 1.00 85.25 191 GLN A O 1
ATOM 1530 N N . ARG A 1 192 ? -16.039 13.771 36.129 1.00 83.94 192 ARG A N 1
ATOM 1531 C CA . ARG A 1 192 ? -16.551 12.787 35.168 1.00 83.94 192 ARG A CA 1
ATOM 1532 C C . ARG A 1 192 ? -16.520 13.335 33.742 1.00 83.94 192 ARG A C 1
ATOM 1534 O O . ARG A 1 192 ? -16.077 12.633 32.837 1.00 83.94 192 ARG A O 1
ATOM 1541 N N . ASP A 1 193 ? -16.931 14.585 33.557 1.00 81.62 193 ASP A N 1
ATOM 1542 C CA . ASP A 1 193 ? -16.890 15.250 32.254 1.00 81.62 193 ASP A CA 1
ATOM 1543 C C . ASP A 1 193 ? -15.450 15.437 31.765 1.00 81.62 193 ASP A C 1
ATOM 1545 O O . ASP A 1 193 ? -15.172 15.213 30.588 1.00 81.62 193 ASP A O 1
ATOM 1549 N N . ASP A 1 194 ? -14.519 15.742 32.671 1.00 82.88 194 ASP A N 1
ATOM 1550 C CA . ASP A 1 194 ? -13.088 15.816 32.379 1.00 82.88 194 ASP A CA 1
ATOM 1551 C C . ASP A 1 194 ? -12.539 14.498 31.815 1.00 82.88 194 ASP A C 1
ATOM 1553 O O . ASP A 1 194 ? -11.752 1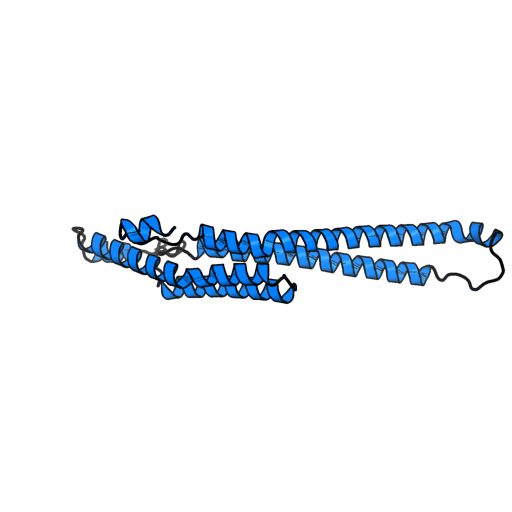4.524 30.876 1.00 82.88 194 ASP A O 1
ATOM 1557 N N . VAL A 1 195 ? -12.957 13.337 32.331 1.00 80.50 195 VAL A N 1
ATOM 1558 C CA . VAL A 1 195 ? -12.458 12.028 31.857 1.00 80.50 195 VAL A CA 1
ATOM 1559 C C . VAL A 1 195 ? -12.794 11.780 30.383 1.00 80.50 195 VAL A C 1
ATOM 1561 O O . VAL A 1 195 ? -12.036 11.111 29.681 1.00 80.50 195 VAL A O 1
ATOM 1564 N N . PHE A 1 196 ? -13.912 12.321 29.902 1.00 79.38 196 PHE A N 1
ATOM 1565 C CA . PHE A 1 196 ? -14.431 12.042 28.563 1.00 79.38 196 PHE A CA 1
ATOM 1566 C C . PHE A 1 196 ? -14.242 13.191 27.571 1.00 79.38 196 PHE A C 1
ATOM 1568 O O . PHE A 1 196 ? -14.197 12.957 26.361 1.00 79.38 196 PHE A O 1
ATOM 1575 N N . ASN A 1 197 ? -14.104 14.419 28.078 1.00 75.94 197 ASN A N 1
ATOM 1576 C CA . ASN A 1 197 ? -14.088 15.633 27.271 1.00 75.94 197 ASN A CA 1
ATOM 1577 C C . ASN A 1 197 ? -12.814 16.473 27.422 1.00 75.94 197 ASN A C 1
ATOM 1579 O O . ASN A 1 197 ? -12.709 17.489 26.724 1.00 75.94 197 ASN A O 1
ATOM 1583 N N . LYS A 1 198 ? -11.842 16.099 28.278 1.00 65.94 198 LYS A N 1
ATOM 1584 C CA . LYS A 1 198 ? -10.615 16.901 28.410 1.00 65.94 198 LYS A CA 1
ATOM 1585 C C . LYS A 1 198 ? -9.859 16.981 27.094 1.00 65.94 198 LYS A C 1
ATOM 1587 O O . LYS A 1 198 ? -9.353 15.992 26.572 1.00 65.94 198 LYS A O 1
ATOM 1592 N N . CYS A 1 199 ? -9.734 18.214 26.617 1.00 53.28 199 CYS A N 1
ATOM 1593 C CA . CYS A 1 199 ? -8.800 18.587 25.577 1.00 53.28 199 CYS A CA 1
ATOM 1594 C C . CYS A 1 199 ? -7.398 18.664 26.196 1.00 53.28 199 CYS A C 1
ATOM 1596 O O . CYS A 1 199 ? -7.216 19.340 27.207 1.00 53.28 199 CYS A O 1
ATOM 1598 N N . LYS A 1 200 ? -6.394 18.012 25.602 1.00 52.94 200 LYS A N 1
ATOM 1599 C CA . LYS A 1 200 ? -5.003 18.066 26.100 1.00 52.94 200 LYS A CA 1
ATOM 1600 C C . LYS A 1 200 ? -4.347 19.460 26.012 1.00 52.94 200 LYS A C 1
ATOM 1602 O O . LYS A 1 200 ? -3.237 19.615 26.518 1.00 52.94 200 LYS A O 1
ATOM 1607 N N . HIS A 1 201 ? -4.986 20.451 25.380 1.00 49.66 201 HIS A N 1
ATOM 1608 C CA . HIS A 1 201 ? -4.401 21.763 25.047 1.00 49.66 201 HIS A CA 1
ATOM 1609 C C . HIS A 1 201 ? -5.314 22.970 25.364 1.00 49.66 201 HIS A C 1
ATOM 1611 O O . HIS A 1 201 ? -5.371 23.913 24.578 1.00 49.66 201 HIS A O 1
ATOM 1617 N N . CYS A 1 202 ? -6.034 22.951 26.488 1.00 41.53 202 CYS A N 1
ATOM 1618 C CA . CYS A 1 202 ? -6.642 24.164 27.052 1.00 41.53 202 CYS A CA 1
ATOM 1619 C C . CYS A 1 202 ? -5.844 24.645 28.262 1.00 41.53 202 CYS A C 1
ATOM 1621 O O . CYS A 1 202 ? -5.487 23.778 29.092 1.00 41.53 202 CYS A O 1
#

Mean predicted aligned error: 7.79 Å

Solvent-accessible surface area (backbone atoms only — not comparable to full-atom values): 11147 Å² total; per-residue (Å²): 130,61,62,56,49,74,73,65,70,48,84,81,75,71,56,67,66,57,35,49,47,32,40,45,68,31,45,53,60,60,52,49,51,51,40,50,52,30,48,49,49,27,53,54,30,51,54,48,38,52,53,50,52,54,51,58,73,48,40,75,68,51,55,77,78,53,77,97,74,84,83,81,66,56,68,63,52,50,54,51,33,53,52,51,29,52,55,29,46,52,50,30,51,50,46,52,53,52,51,54,48,50,51,48,43,52,51,44,45,64,74,39,76,44,64,46,38,85,79,48,48,30,66,48,59,45,69,56,40,46,48,59,40,49,53,42,51,50,52,50,47,50,53,39,56,77,69,64,56,53,70,70,28,53,52,28,42,50,55,32,58,70,46,43,69,54,42,36,54,46,43,51,49,53,53,52,51,52,51,57,54,57,70,72,42,101,60,54,71,70,58,53,47,43,74,52,60,40,56,77,83,121

Foldseek 3Di:
DCCCCPPVVDQDQDDLCLLLVLLCVLDVVVLVVVLVVLVVQLVVLVVQLVVLVVCVVCVVVVVVVDDDDDDDDSVVVNVVSVVSNVVSVVSSVVSVVLNVLSVVLSVVLVQLLDQANPQFRAGDQLVVSLVSNVVSLVVSLVSCVVVVGDPSSNVSSVVSNVCSVSSSVVSVVVVVVVLVVLVPDPDDPVRSCCNHRHTPPD

Radius of gyration: 28.77 Å; Cα contacts (8 Å, |Δi|>4): 159; chains: 1; bounding box: 56×48×93 Å